Protein AF-A0AAD9GAX7-F1 (afdb_monomer_lite)

Sequence (206 aa):
MEFLELRRQERELLEAQRKEQLDERRVRRHTRLKSSRSSTAALLPTTLSDIETITARSGFIRQQLKLADLTPLHRWYLELKLVMADGKRNLQTEADDVDAALQACEDVLGQDQRVFDVVYRDGPRVADAREIMLDEQAPLDAREVMSFSTCSNGFIFRITCVHDGKQVQFNSSLYIDNLQAEMQRLLDETSSIEAVINFIWNSANR

Structure (mmCIF, N/CA/C/O backbone):
data_AF-A0AAD9GAX7-F1
#
_entry.id   AF-A0AAD9GAX7-F1
#
loop_
_atom_site.group_PDB
_atom_site.id
_atom_site.type_symbol
_atom_site.label_atom_id
_atom_site.label_alt_id
_atom_site.label_comp_id
_atom_site.label_asym_id
_atom_site.label_entity_id
_atom_site.label_seq_id
_atom_site.pdbx_PDB_ins_code
_atom_site.Cartn_x
_atom_site.Cartn_y
_atom_site.Cartn_z
_atom_site.occupancy
_atom_site.B_iso_or_equiv
_atom_site.auth_seq_id
_atom_site.auth_comp_id
_atom_site.auth_asym_id
_atom_site.auth_atom_id
_atom_site.pdbx_PDB_model_num
ATOM 1 N N . MET A 1 1 ? -10.757 -35.252 -49.912 1.00 55.66 1 MET A N 1
ATOM 2 C CA . MET A 1 1 ? -9.492 -34.502 -49.736 1.00 55.66 1 MET A CA 1
ATOM 3 C C . MET A 1 1 ? -9.674 -33.000 -49.961 1.00 55.66 1 MET A C 1
ATOM 5 O O . MET A 1 1 ? -9.099 -32.233 -49.205 1.00 55.66 1 MET A O 1
ATOM 9 N N . GLU A 1 2 ? -10.557 -32.576 -50.869 1.00 62.44 2 GLU A N 1
ATOM 10 C CA . GLU A 1 2 ? -10.794 -31.161 -51.230 1.00 62.44 2 GLU A CA 1
ATOM 11 C C . GLU A 1 2 ? -11.211 -30.228 -50.070 1.00 62.44 2 GLU A C 1
ATOM 13 O O . GLU A 1 2 ? -10.815 -29.068 -50.029 1.00 62.44 2 GLU A O 1
ATOM 18 N N . PHE A 1 3 ? -11.953 -30.715 -49.067 1.00 65.94 3 PHE A N 1
ATOM 19 C CA . PHE A 1 3 ? -12.413 -29.877 -47.944 1.00 65.94 3 PHE A CA 1
ATOM 20 C C . PHE A 1 3 ? -11.278 -29.385 -47.025 1.00 65.94 3 PHE A C 1
ATOM 22 O O . PHE A 1 3 ? -11.345 -28.289 -46.466 1.00 65.94 3 PHE A O 1
ATOM 29 N N . LEU A 1 4 ? -10.223 -30.189 -46.859 1.00 73.75 4 LEU A N 1
ATOM 30 C CA . LEU A 1 4 ? -9.070 -29.822 -46.031 1.00 73.75 4 LEU A CA 1
ATOM 31 C C . LEU A 1 4 ? -8.156 -28.825 -46.751 1.00 73.75 4 LEU A C 1
ATOM 33 O O . LEU A 1 4 ? -7.594 -27.942 -46.104 1.00 73.75 4 LEU A O 1
ATOM 37 N N . GLU A 1 5 ? -8.057 -28.930 -48.075 1.00 76.75 5 GLU A N 1
ATOM 38 C CA . GLU A 1 5 ? -7.326 -27.976 -48.914 1.00 76.75 5 GLU A CA 1
ATOM 39 C C . GLU A 1 5 ? -8.037 -26.620 -48.963 1.00 76.75 5 GLU A C 1
ATOM 41 O O . GLU A 1 5 ? -7.389 -25.593 -48.766 1.00 76.75 5 GLU A O 1
ATOM 46 N N . LEU A 1 6 ? -9.369 -26.606 -49.073 1.00 75.44 6 LEU A N 1
ATOM 47 C CA . LEU A 1 6 ? -10.174 -25.380 -48.997 1.00 75.44 6 LEU A CA 1
ATOM 48 C C . LEU A 1 6 ? -10.024 -24.665 -47.643 1.00 75.44 6 LEU A C 1
ATOM 50 O O . LEU A 1 6 ? -9.775 -23.464 -47.595 1.00 75.44 6 LEU A O 1
ATOM 54 N N . ARG A 1 7 ? -10.069 -25.406 -46.527 1.00 75.25 7 ARG A N 1
ATOM 55 C CA . ARG A 1 7 ? -9.838 -24.871 -45.165 1.00 75.25 7 ARG A CA 1
ATOM 56 C C . ARG A 1 7 ? -8.413 -24.369 -44.930 1.00 75.25 7 ARG A C 1
ATOM 58 O O . ARG A 1 7 ? -8.171 -23.617 -43.980 1.00 75.25 7 ARG A O 1
ATOM 65 N N . ARG A 1 8 ? -7.446 -24.858 -45.705 1.00 80.69 8 ARG A N 1
ATOM 66 C CA . ARG A 1 8 ? -6.059 -24.396 -45.655 1.00 80.69 8 ARG A CA 1
ATOM 67 C C . ARG A 1 8 ? -5.907 -23.105 -46.455 1.00 80.69 8 ARG A C 1
ATOM 69 O O . ARG A 1 8 ? -5.371 -22.144 -45.918 1.00 80.69 8 ARG A O 1
ATOM 76 N N . GLN A 1 9 ? -6.461 -23.061 -47.664 1.00 80.81 9 GLN A N 1
ATOM 77 C CA . GLN A 1 9 ? -6.481 -21.860 -48.501 1.00 80.81 9 GLN A CA 1
ATOM 78 C C . GLN A 1 9 ? -7.222 -20.699 -47.827 1.00 80.81 9 GLN A C 1
ATOM 80 O O . GLN A 1 9 ? -6.741 -19.572 -47.850 1.00 80.81 9 GLN A O 1
ATOM 85 N N . GLU A 1 10 ? -8.345 -20.972 -47.159 1.00 80.81 10 GLU A N 1
ATOM 86 C CA . GLU A 1 10 ? -9.091 -19.964 -46.396 1.00 80.81 10 GLU A CA 1
ATOM 87 C C . GLU A 1 10 ? -8.251 -19.372 -45.252 1.00 80.81 10 GLU A C 1
ATOM 89 O O . GLU A 1 10 ? -8.232 -18.159 -45.049 1.00 80.81 10 GLU A O 1
ATOM 94 N N . ARG A 1 11 ? -7.489 -20.209 -44.536 1.00 81.62 11 ARG A N 1
ATOM 95 C CA . ARG A 1 11 ? -6.586 -19.747 -43.471 1.00 81.62 11 ARG A CA 1
ATOM 96 C C . ARG A 1 11 ? -5.420 -18.929 -44.010 1.00 81.62 11 ARG A C 1
ATOM 98 O O . ARG A 1 11 ? -5.127 -17.878 -43.451 1.00 81.62 11 ARG A O 1
ATOM 105 N N . GLU A 1 12 ? -4.802 -19.371 -45.101 1.00 86.69 12 GLU A N 1
ATOM 106 C CA . GLU A 1 12 ? -3.707 -18.643 -45.749 1.00 86.69 12 GLU A CA 1
ATOM 107 C C . GLU A 1 12 ? -4.178 -17.267 -46.262 1.00 86.69 12 GLU A C 1
ATOM 109 O O . GLU A 1 12 ? -3.476 -16.270 -46.088 1.00 86.69 12 GLU A O 1
ATOM 114 N N . LEU A 1 13 ? -5.404 -17.173 -46.794 1.00 88.06 13 LEU A N 1
ATOM 115 C CA . LEU A 1 13 ? -6.024 -15.905 -47.200 1.00 88.06 13 LEU A CA 1
ATOM 116 C C . LEU A 1 13 ? -6.300 -14.972 -46.015 1.00 88.06 13 LEU A C 1
ATOM 118 O O . LEU A 1 13 ? -5.977 -13.785 -46.079 1.00 88.06 13 LEU A O 1
ATOM 122 N N . LEU A 1 14 ? -6.859 -15.495 -44.920 1.00 80.38 14 LEU A N 1
ATOM 123 C CA . LEU A 1 14 ? -7.130 -14.704 -43.715 1.00 80.38 14 LEU A CA 1
ATOM 124 C C . LEU A 1 14 ? -5.836 -14.211 -43.051 1.00 80.38 14 LEU A C 1
ATOM 126 O O . LEU A 1 14 ? -5.779 -13.083 -42.556 1.00 80.38 14 LEU A O 1
ATOM 130 N N . GLU A 1 15 ? -4.776 -15.020 -43.064 1.00 86.06 15 GLU A N 1
ATOM 131 C CA . GLU A 1 15 ? -3.456 -14.622 -42.571 1.00 86.06 15 GLU A CA 1
ATOM 132 C C . GLU A 1 15 ? -2.803 -13.559 -43.459 1.00 86.06 15 GLU A C 1
ATOM 134 O O . GLU A 1 15 ? -2.268 -12.573 -42.938 1.00 86.06 15 GLU A O 1
ATOM 139 N N . ALA A 1 16 ? -2.899 -13.701 -44.784 1.00 85.00 16 ALA A N 1
ATOM 140 C CA . ALA A 1 16 ? -2.416 -12.701 -45.733 1.00 85.00 16 ALA A CA 1
ATOM 141 C C . ALA A 1 16 ? -3.138 -11.357 -45.544 1.00 85.00 16 ALA A C 1
ATOM 143 O O . ALA A 1 16 ? -2.487 -10.319 -45.419 1.00 85.00 16 ALA A O 1
ATOM 144 N N . GLN A 1 17 ? -4.466 -11.383 -45.401 1.00 80.81 17 GLN A N 1
ATOM 145 C CA . GLN A 1 17 ? -5.279 -10.188 -45.176 1.00 80.81 17 GLN A CA 1
ATOM 146 C C . GLN A 1 17 ? -4.955 -9.518 -43.831 1.00 80.81 17 GLN A C 1
ATOM 148 O O . GLN A 1 17 ? -4.873 -8.291 -43.730 1.00 80.81 17 GLN A O 1
ATOM 153 N N . ARG A 1 18 ? -4.704 -10.310 -42.780 1.00 76.94 18 ARG A N 1
ATOM 154 C CA . ARG A 1 18 ? -4.279 -9.793 -41.470 1.00 76.94 18 ARG A CA 1
ATOM 155 C C . ARG A 1 18 ? -2.899 -9.138 -41.539 1.00 76.94 18 ARG A C 1
ATOM 157 O O . ARG A 1 18 ? -2.677 -8.113 -40.892 1.00 76.94 18 ARG A O 1
ATOM 164 N N . LYS A 1 19 ? -1.979 -9.710 -42.319 1.00 84.25 19 LYS A N 1
ATOM 165 C CA . LYS A 1 19 ? -0.635 -9.162 -42.536 1.00 84.25 19 LYS A CA 1
ATOM 166 C C . LYS A 1 19 ? -0.691 -7.840 -43.302 1.00 84.25 19 LYS A C 1
ATOM 168 O O . LYS A 1 19 ? -0.071 -6.872 -42.871 1.00 84.25 19 LYS A O 1
ATOM 173 N N . GLU A 1 20 ? -1.509 -7.766 -44.345 1.00 80.88 20 GLU A N 1
ATOM 174 C CA . GLU A 1 20 ? -1.724 -6.548 -45.129 1.00 80.88 20 GLU A CA 1
ATOM 175 C C . GLU A 1 20 ? -2.311 -5.413 -44.274 1.00 80.88 20 GLU A C 1
ATOM 177 O O . GLU A 1 20 ? -1.779 -4.305 -44.264 1.00 80.88 20 GLU A O 1
ATOM 182 N N . GLN A 1 21 ? -3.312 -5.697 -43.431 1.00 76.56 21 GLN A N 1
ATOM 183 C CA . GLN A 1 21 ? -3.854 -4.705 -42.490 1.00 76.56 21 GLN A CA 1
ATOM 184 C C . GLN A 1 21 ? -2.812 -4.202 -41.477 1.00 76.56 21 GLN A C 1
ATOM 186 O O . GLN A 1 21 ? -2.845 -3.038 -41.061 1.00 76.56 21 GLN A O 1
ATOM 191 N N . LEU A 1 22 ? -1.887 -5.062 -41.041 1.00 75.62 22 LEU A N 1
ATOM 192 C CA . LEU A 1 22 ? -0.794 -4.666 -40.150 1.00 75.62 22 LEU A CA 1
ATOM 193 C C . LEU A 1 22 ? 0.230 -3.785 -40.869 1.00 75.62 22 LEU A C 1
ATOM 195 O O . LEU A 1 22 ? 0.684 -2.795 -40.286 1.00 75.62 22 LEU A O 1
ATOM 199 N N . ASP A 1 23 ? 0.555 -4.104 -42.118 1.00 79.88 23 ASP A N 1
ATOM 200 C CA . ASP A 1 23 ? 1.487 -3.327 -42.931 1.00 79.88 23 ASP A CA 1
ATOM 201 C C . ASP A 1 23 ? 0.886 -1.972 -43.334 1.00 79.88 23 ASP A C 1
ATOM 203 O O . ASP A 1 23 ? 1.548 -0.945 -43.167 1.00 79.88 23 ASP A O 1
ATOM 207 N N . GLU A 1 24 ? -0.404 -1.898 -43.669 1.00 73.44 24 GLU A N 1
ATOM 208 C CA . GLU A 1 24 ? -1.109 -0.622 -43.837 1.00 73.44 24 GLU A CA 1
ATOM 209 C C . GLU A 1 24 ? -1.071 0.233 -42.561 1.00 73.44 24 GLU A C 1
ATOM 211 O O . GLU A 1 24 ? -0.812 1.440 -42.612 1.00 73.44 24 GLU A O 1
ATOM 216 N N . ARG A 1 25 ? -1.271 -0.372 -41.380 1.00 68.56 25 ARG A N 1
ATOM 217 C CA . ARG A 1 25 ? -1.158 0.332 -40.086 1.00 68.56 25 ARG A CA 1
ATOM 218 C C . ARG A 1 25 ? 0.273 0.792 -39.788 1.00 68.56 25 ARG A C 1
ATOM 220 O O . ARG A 1 25 ? 0.449 1.772 -39.058 1.00 68.56 25 ARG A O 1
ATOM 227 N N . ARG A 1 26 ? 1.302 0.105 -40.294 1.00 71.75 26 ARG A N 1
ATOM 228 C CA . ARG A 1 26 ? 2.713 0.527 -40.189 1.00 71.75 26 ARG A CA 1
ATOM 229 C C . ARG A 1 26 ? 3.005 1.696 -41.130 1.00 71.75 26 ARG A C 1
ATOM 231 O O . ARG A 1 26 ? 3.581 2.692 -40.694 1.00 71.75 26 ARG A O 1
ATOM 238 N N . VAL A 1 27 ? 2.523 1.637 -42.370 1.00 69.31 27 VAL A N 1
ATOM 239 C CA . VAL A 1 27 ? 2.674 2.716 -43.358 1.00 69.31 27 VAL A CA 1
ATOM 240 C C . VAL A 1 27 ? 1.948 3.986 -42.904 1.00 69.31 27 VAL A C 1
ATOM 242 O O . VAL A 1 27 ? 2.543 5.063 -42.923 1.00 69.31 27 VAL A O 1
ATOM 245 N N . ARG A 1 28 ? 0.715 3.871 -42.381 1.00 63.91 28 ARG A N 1
ATOM 246 C CA . ARG A 1 28 ? -0.047 5.006 -41.815 1.00 63.91 28 ARG A CA 1
ATOM 247 C C . ARG A 1 28 ? 0.635 5.654 -40.602 1.00 63.91 28 ARG A C 1
ATOM 249 O O . ARG A 1 28 ? 0.468 6.851 -40.371 1.00 63.91 28 ARG A O 1
ATOM 256 N N . ARG A 1 29 ? 1.419 4.893 -39.827 1.00 57.78 29 ARG A N 1
ATOM 257 C CA . AR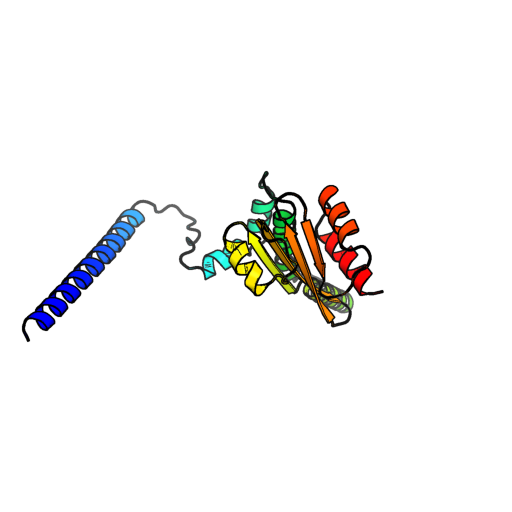G A 1 29 ? 2.257 5.436 -38.741 1.00 57.78 29 ARG A CA 1
ATOM 258 C C . ARG A 1 29 ? 3.459 6.203 -39.289 1.00 57.78 29 ARG A C 1
ATOM 260 O O . ARG A 1 29 ? 3.726 7.311 -38.833 1.00 57.78 29 ARG A O 1
ATOM 267 N N . HIS A 1 30 ? 4.133 5.672 -40.308 1.00 55.91 30 HIS A N 1
ATOM 268 C CA . HIS A 1 30 ? 5.273 6.345 -40.937 1.00 55.91 30 HIS A CA 1
ATOM 269 C C . HIS A 1 30 ? 4.900 7.634 -41.680 1.00 55.91 30 HIS A C 1
ATOM 271 O O . HIS A 1 30 ? 5.687 8.582 -41.671 1.00 55.91 30 HIS A O 1
ATOM 277 N N . THR A 1 31 ? 3.712 7.714 -42.282 1.00 52.97 31 THR A N 1
ATOM 278 C CA . THR A 1 31 ? 3.245 8.944 -42.940 1.00 52.97 31 THR A CA 1
ATOM 279 C C . THR A 1 31 ? 2.855 10.036 -41.943 1.00 52.97 31 THR A C 1
ATOM 281 O O . THR A 1 31 ? 3.149 11.201 -42.200 1.00 52.97 31 THR A O 1
ATOM 284 N N . ARG A 1 32 ? 2.307 9.694 -40.765 1.00 53.03 32 ARG A N 1
ATOM 285 C CA . ARG A 1 32 ? 2.050 10.675 -39.687 1.00 53.03 32 ARG A CA 1
ATOM 286 C C . ARG A 1 32 ? 3.331 11.203 -39.028 1.00 53.03 32 ARG A C 1
ATOM 288 O O . ARG A 1 32 ? 3.389 12.377 -38.679 1.00 53.03 32 ARG A O 1
ATOM 295 N N . LEU A 1 33 ? 4.375 10.379 -38.921 1.00 52.00 33 LEU A N 1
ATOM 296 C CA . LEU A 1 33 ? 5.656 10.754 -38.299 1.00 52.00 33 LEU A CA 1
ATOM 297 C C . LEU A 1 33 ? 6.504 11.734 -39.130 1.00 52.00 33 LEU A C 1
ATOM 299 O O . LEU A 1 33 ? 7.377 12.399 -38.577 1.00 52.00 33 LEU A O 1
ATOM 303 N N . LYS A 1 34 ? 6.254 11.874 -40.440 1.00 48.22 34 LYS A N 1
ATOM 304 C CA . LYS A 1 34 ? 6.961 12.866 -41.275 1.00 48.22 34 LYS A CA 1
ATOM 305 C C . LYS A 1 34 ? 6.465 14.309 -41.076 1.00 48.22 34 LYS A C 1
ATOM 307 O O . LYS A 1 34 ? 7.141 15.226 -41.527 1.00 48.22 34 LYS A O 1
ATOM 312 N N . SER A 1 35 ? 5.338 14.523 -40.386 1.00 48.19 35 SER A N 1
ATOM 313 C CA . SER A 1 35 ? 4.692 15.841 -40.238 1.00 48.19 35 SER A CA 1
ATOM 314 C C . SER A 1 35 ? 5.043 16.605 -38.952 1.00 48.19 35 SER A C 1
ATOM 316 O O . SER A 1 35 ? 4.624 17.750 -38.809 1.00 48.19 35 SER A O 1
ATOM 318 N N . SER A 1 36 ? 5.783 16.027 -38.003 1.00 47.47 36 SER A N 1
ATOM 319 C CA . SER A 1 36 ? 6.048 16.690 -36.716 1.00 47.47 36 SER A CA 1
ATOM 320 C C . SER A 1 36 ? 7.482 16.469 -36.244 1.00 47.47 36 SER A C 1
ATOM 322 O O . SER A 1 36 ? 7.745 15.750 -35.282 1.00 47.47 36 SER A O 1
ATOM 324 N N . ARG A 1 37 ? 8.437 17.110 -36.922 1.00 50.25 37 ARG A N 1
ATOM 325 C CA . ARG A 1 37 ? 9.756 17.372 -36.338 1.00 50.25 37 ARG A CA 1
ATOM 326 C C . ARG A 1 37 ? 9.647 18.611 -35.448 1.00 50.25 37 ARG A C 1
ATOM 328 O O . ARG A 1 37 ? 9.912 19.720 -35.891 1.00 50.25 37 ARG A O 1
ATOM 335 N N . SER A 1 38 ? 9.245 18.396 -34.200 1.00 38.88 38 SER A N 1
ATOM 336 C CA . SER A 1 38 ? 9.539 19.307 -33.097 1.00 38.88 38 SER A CA 1
ATOM 337 C C . SER A 1 38 ? 10.235 18.501 -32.004 1.00 38.88 38 SER A C 1
ATOM 339 O O . SER A 1 38 ? 9.857 17.371 -31.699 1.00 38.88 38 SER A O 1
ATOM 341 N N . SER A 1 39 ? 11.338 19.064 -31.535 1.00 49.12 39 SER A N 1
ATOM 342 C CA . SER A 1 39 ? 12.315 18.553 -30.580 1.00 49.12 39 SER A CA 1
ATOM 343 C C . SER A 1 39 ? 11.710 18.117 -29.241 1.00 49.12 39 SER A C 1
ATOM 345 O O . SER A 1 39 ? 10.708 18.670 -28.806 1.00 49.12 39 SER A O 1
ATOM 347 N N . THR A 1 40 ? 12.393 17.181 -28.565 1.00 44.16 40 THR A N 1
ATOM 348 C CA . THR A 1 40 ? 12.044 16.507 -27.290 1.00 44.16 40 THR A CA 1
ATOM 349 C C . THR A 1 40 ? 10.980 15.404 -27.376 1.00 44.16 40 THR A C 1
ATOM 351 O O . THR A 1 40 ? 9.983 15.406 -26.664 1.00 44.16 40 THR A O 1
ATOM 354 N N . ALA A 1 41 ? 11.210 14.389 -28.215 1.00 41.44 41 ALA A N 1
ATOM 355 C CA . ALA A 1 41 ? 10.436 13.153 -28.128 1.00 41.44 41 ALA A CA 1
ATOM 356 C C . ALA A 1 41 ? 10.882 12.352 -26.892 1.00 41.44 41 ALA A C 1
ATOM 358 O O . ALA A 1 41 ? 11.848 11.591 -26.947 1.00 41.44 41 ALA A O 1
ATOM 359 N N . ALA A 1 42 ? 10.171 12.522 -25.775 1.00 50.31 42 ALA A N 1
ATOM 360 C CA . ALA A 1 42 ? 10.084 11.466 -24.778 1.00 50.31 42 ALA A CA 1
ATOM 361 C C . ALA A 1 42 ? 9.628 10.198 -25.515 1.00 50.31 42 ALA A C 1
ATOM 363 O O . ALA A 1 42 ? 8.614 10.220 -26.217 1.00 50.31 42 ALA A O 1
ATOM 364 N N . LEU A 1 43 ? 10.421 9.129 -25.431 1.00 48.81 43 LEU A N 1
ATOM 365 C CA . LEU A 1 43 ? 10.073 7.835 -26.011 1.00 48.81 43 LEU A CA 1
ATOM 366 C C . LEU A 1 43 ? 8.681 7.456 -25.494 1.00 48.81 43 LEU A C 1
ATOM 368 O O . LEU A 1 43 ? 8.484 7.330 -24.286 1.00 48.81 43 LEU A O 1
ATOM 372 N N . LEU A 1 44 ? 7.707 7.337 -26.399 1.00 56.62 44 LEU A N 1
ATOM 373 C CA . LEU A 1 44 ? 6.396 6.804 -26.047 1.00 56.62 44 LEU A CA 1
ATOM 374 C C . LEU A 1 44 ? 6.626 5.382 -25.518 1.00 56.62 44 LEU A C 1
ATOM 376 O O . LEU A 1 44 ? 7.234 4.594 -26.244 1.00 56.62 44 LEU A O 1
ATOM 380 N N . PRO A 1 45 ? 6.200 5.044 -24.290 1.00 53.94 45 PRO A N 1
ATOM 381 C CA . PRO A 1 45 ? 6.375 3.695 -23.770 1.00 53.94 45 PRO A CA 1
ATOM 382 C C . PRO A 1 45 ? 5.655 2.710 -24.695 1.00 53.94 45 PRO A C 1
ATOM 384 O O . PRO A 1 45 ? 4.460 2.855 -24.959 1.00 53.94 45 PRO A O 1
ATOM 387 N N . THR A 1 46 ? 6.398 1.747 -25.245 1.00 61.66 46 THR A N 1
ATOM 388 C CA . THR A 1 46 ? 5.864 0.778 -26.221 1.00 61.66 46 THR A CA 1
ATOM 389 C C . THR A 1 46 ? 5.717 -0.622 -25.641 1.00 61.66 46 THR A C 1
ATOM 391 O O . THR A 1 46 ? 5.014 -1.448 -26.223 1.00 61.66 46 THR A O 1
ATOM 394 N N . THR A 1 47 ? 6.333 -0.881 -24.486 1.00 72.62 47 THR A N 1
ATOM 395 C CA . THR A 1 47 ? 6.271 -2.159 -23.775 1.00 72.62 47 THR A CA 1
ATOM 396 C C . THR A 1 47 ? 5.694 -1.992 -22.368 1.00 72.62 47 THR A C 1
ATOM 398 O O . THR A 1 47 ? 5.719 -0.901 -21.798 1.00 72.62 47 THR A O 1
ATOM 401 N N . LEU A 1 48 ? 5.182 -3.083 -21.785 1.00 70.50 48 LEU A N 1
ATOM 402 C CA . LEU A 1 48 ? 4.737 -3.099 -20.384 1.00 70.50 48 LEU A CA 1
ATOM 403 C C . LEU A 1 48 ? 5.879 -2.726 -19.425 1.00 70.50 48 LEU A C 1
ATOM 405 O O . LEU A 1 48 ? 5.661 -1.958 -18.495 1.00 70.50 48 LEU A O 1
ATOM 409 N N . SER A 1 49 ? 7.103 -3.167 -19.723 1.00 69.56 49 SER A N 1
ATOM 410 C CA . SER A 1 49 ? 8.298 -2.825 -18.946 1.00 69.56 49 SER A CA 1
ATOM 411 C C . SER A 1 49 ? 8.615 -1.323 -18.981 1.00 69.56 49 SER A C 1
ATOM 413 O O . SER A 1 49 ? 8.981 -0.746 -17.956 1.00 69.56 49 SER A O 1
ATOM 415 N N . ASP A 1 50 ? 8.408 -0.647 -20.119 1.00 70.88 50 ASP A N 1
ATOM 416 C CA . ASP A 1 50 ? 8.585 0.811 -20.207 1.00 70.88 50 ASP A CA 1
ATOM 417 C C . ASP A 1 50 ? 7.577 1.546 -19.313 1.00 70.88 50 ASP A C 1
ATOM 419 O O . ASP A 1 50 ? 7.919 2.526 -18.647 1.00 70.88 50 ASP A O 1
ATOM 423 N N . ILE A 1 51 ? 6.328 1.068 -19.286 1.00 70.38 51 ILE A N 1
ATOM 424 C CA . ILE A 1 51 ? 5.259 1.637 -18.458 1.00 70.38 51 ILE A CA 1
ATOM 425 C C . ILE A 1 51 ? 5.588 1.435 -16.977 1.00 70.38 51 ILE A C 1
ATOM 427 O O . ILE A 1 51 ? 5.535 2.394 -16.207 1.00 70.38 51 ILE A O 1
ATOM 431 N N . GLU A 1 52 ? 5.986 0.229 -16.574 1.00 74.56 52 GLU A N 1
ATOM 432 C CA . GLU A 1 52 ? 6.433 -0.071 -15.206 1.00 74.56 52 GLU A CA 1
ATOM 433 C C . GLU A 1 52 ? 7.610 0.824 -14.799 1.00 74.56 52 GLU A C 1
ATOM 435 O O . GLU A 1 52 ? 7.598 1.445 -13.738 1.00 74.56 52 GLU A O 1
ATOM 440 N N . THR A 1 53 ? 8.584 0.999 -15.691 1.00 71.69 53 THR A N 1
ATOM 441 C CA . THR A 1 53 ? 9.759 1.839 -15.435 1.00 71.69 53 THR A CA 1
ATOM 442 C C . THR A 1 53 ? 9.399 3.315 -15.275 1.00 71.69 53 THR A C 1
ATOM 444 O O . THR A 1 53 ? 9.999 4.009 -14.456 1.00 71.69 53 THR A O 1
ATOM 447 N N . ILE A 1 54 ? 8.446 3.838 -16.053 1.00 71.38 54 ILE A N 1
ATOM 448 C CA . ILE A 1 54 ? 7.998 5.235 -15.942 1.00 71.38 54 ILE A CA 1
ATOM 449 C C . ILE A 1 54 ? 7.166 5.438 -14.675 1.00 71.38 54 ILE A C 1
ATOM 451 O O . ILE A 1 54 ? 7.383 6.413 -13.953 1.00 71.38 54 ILE A O 1
ATOM 455 N N . THR A 1 55 ? 6.244 4.519 -14.396 1.00 75.25 55 THR A N 1
ATOM 456 C CA . THR A 1 55 ? 5.339 4.592 -13.240 1.00 75.25 55 THR A CA 1
ATOM 457 C C . THR A 1 55 ? 6.063 4.392 -11.908 1.00 75.25 55 THR A C 1
ATOM 459 O O . THR A 1 55 ? 5.632 4.946 -10.902 1.00 75.25 55 THR A O 1
ATOM 462 N N . ALA A 1 56 ? 7.213 3.711 -11.906 1.00 70.88 56 ALA A N 1
ATOM 463 C CA . ALA A 1 56 ? 8.086 3.573 -10.741 1.00 70.88 56 ALA A CA 1
ATOM 464 C C . ALA A 1 56 ? 8.928 4.829 -10.421 1.00 70.88 56 ALA A C 1
ATOM 466 O O . ALA A 1 56 ? 9.613 4.871 -9.399 1.00 70.88 56 ALA A O 1
ATOM 467 N N . ARG A 1 57 ? 8.927 5.870 -11.269 1.00 77.19 57 ARG A N 1
ATOM 468 C CA . ARG A 1 57 ? 9.727 7.086 -11.026 1.00 77.19 57 ARG A CA 1
ATOM 469 C C . ARG A 1 57 ? 9.085 7.948 -9.945 1.00 77.19 57 ARG A C 1
ATOM 471 O O . ARG A 1 57 ? 7.922 8.326 -10.070 1.00 77.19 5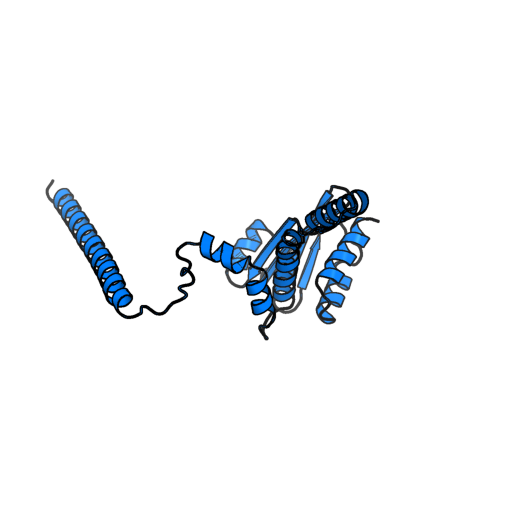7 ARG A O 1
ATOM 478 N N . SER A 1 58 ? 9.877 8.412 -8.976 1.00 78.56 58 SER A N 1
ATOM 479 C CA . SER A 1 58 ? 9.360 9.258 -7.889 1.00 78.56 58 SER A CA 1
ATOM 480 C C . SER A 1 58 ? 8.685 10.548 -8.369 1.00 78.56 58 SER A C 1
ATOM 482 O O . SER A 1 58 ? 7.680 10.964 -7.802 1.00 78.56 58 SER A O 1
ATOM 484 N N . GLY A 1 59 ? 9.145 11.144 -9.475 1.00 78.94 59 GLY A N 1
ATOM 485 C CA . GLY A 1 59 ? 8.479 12.302 -10.086 1.00 78.94 59 GLY A CA 1
ATOM 486 C C . GLY A 1 59 ? 7.055 12.010 -10.580 1.00 78.94 59 GLY A C 1
ATOM 487 O O . GLY A 1 59 ? 6.173 12.847 -10.408 1.00 78.94 59 GLY A O 1
ATOM 488 N N . PHE A 1 60 ? 6.815 10.821 -11.146 1.00 81.81 60 PHE A N 1
ATOM 489 C CA . PHE A 1 60 ? 5.481 10.395 -11.576 1.00 81.81 60 PHE A CA 1
ATOM 490 C C . PHE A 1 60 ? 4.586 10.126 -10.364 1.00 81.81 60 PHE A C 1
ATOM 492 O O . PHE A 1 60 ? 3.472 10.639 -10.293 1.00 81.81 60 PHE A O 1
ATOM 499 N N . ILE A 1 61 ? 5.097 9.403 -9.365 1.00 84.50 61 ILE A N 1
ATOM 500 C CA . ILE A 1 61 ? 4.338 9.071 -8.154 1.00 84.50 61 ILE A CA 1
ATOM 501 C C . ILE A 1 61 ? 3.944 10.344 -7.380 1.00 84.50 61 ILE A C 1
ATOM 503 O O . ILE A 1 61 ? 2.790 10.496 -6.982 1.00 84.50 61 ILE A O 1
ATOM 507 N N . ARG A 1 62 ? 4.847 11.330 -7.262 1.00 86.12 62 ARG A N 1
ATOM 508 C CA . ARG A 1 62 ? 4.547 12.648 -6.664 1.00 86.12 62 ARG A CA 1
ATOM 509 C C . ARG A 1 62 ? 3.459 13.419 -7.411 1.00 86.12 62 ARG A C 1
ATOM 511 O O . ARG A 1 62 ? 2.785 14.242 -6.802 1.00 86.12 62 ARG A O 1
ATOM 518 N N . GLN A 1 63 ? 3.292 13.204 -8.717 1.00 86.88 63 GLN A N 1
ATOM 519 C CA . GLN A 1 63 ? 2.169 13.776 -9.464 1.00 86.88 63 GLN A CA 1
ATOM 520 C C . GLN A 1 63 ? 0.868 13.023 -9.177 1.00 86.88 63 GLN A C 1
ATOM 522 O O . GLN A 1 63 ? -0.158 13.674 -8.999 1.00 86.88 63 GLN A O 1
ATOM 527 N N . GLN A 1 64 ? 0.912 11.690 -9.072 1.00 88.25 64 GLN A N 1
ATOM 528 C CA . GLN A 1 64 ? -0.260 10.882 -8.713 1.00 88.25 64 GLN A CA 1
ATOM 529 C C . GLN A 1 64 ? -0.808 11.258 -7.331 1.00 88.25 64 GLN A C 1
ATOM 531 O O . GLN A 1 64 ? -2.012 11.416 -7.185 1.00 88.25 64 GLN A O 1
ATOM 536 N N . LEU A 1 65 ? 0.057 11.523 -6.345 1.00 88.56 65 LEU A N 1
ATOM 537 C CA . LEU A 1 65 ? -0.362 11.961 -5.004 1.00 88.56 65 LEU A CA 1
ATOM 538 C C . LEU A 1 65 ? -1.151 13.281 -4.970 1.00 88.56 65 LEU A C 1
ATOM 540 O O . LEU A 1 65 ? -1.814 13.5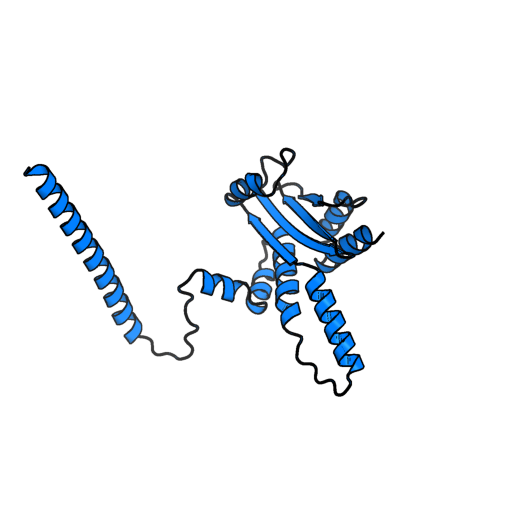63 -3.976 1.00 88.56 65 LEU A O 1
ATOM 544 N N . LYS A 1 66 ? -1.094 14.094 -6.033 1.00 89.69 66 LYS A N 1
ATOM 545 C CA . LYS A 1 66 ? -1.847 15.355 -6.134 1.00 89.69 66 LYS A CA 1
ATOM 546 C C . LYS A 1 66 ? -3.290 15.160 -6.604 1.00 89.69 66 LYS A C 1
ATOM 548 O O . LYS A 1 66 ? -4.029 16.139 -6.680 1.00 89.69 66 LYS A O 1
ATOM 553 N N . LEU A 1 67 ? -3.682 13.939 -6.968 1.00 89.19 67 LEU A N 1
ATOM 554 C CA . LEU A 1 67 ? -5.052 13.631 -7.364 1.00 89.19 67 LEU A CA 1
ATOM 555 C C . LEU A 1 67 ? -5.991 13.757 -6.155 1.00 89.19 67 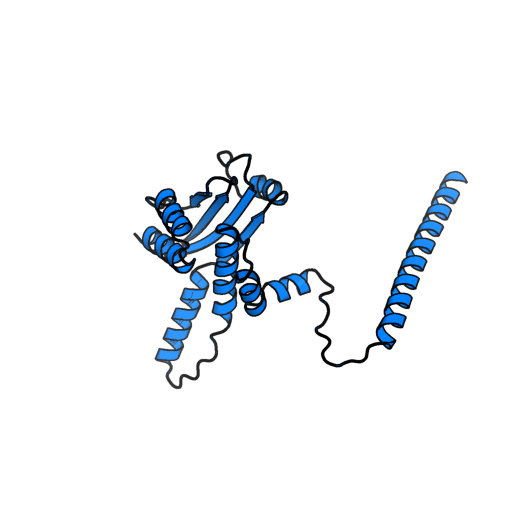LEU A C 1
ATOM 557 O O . LEU A 1 67 ? -5.676 13.293 -5.059 1.00 89.19 67 LEU A O 1
ATOM 561 N N . ALA A 1 68 ? -7.142 14.401 -6.362 1.00 82.06 68 ALA A N 1
ATOM 562 C CA . ALA A 1 68 ? -8.089 14.716 -5.291 1.00 82.06 68 ALA A CA 1
ATOM 563 C C . ALA A 1 68 ? -8.803 13.468 -4.744 1.00 82.06 68 ALA A C 1
ATOM 565 O O . ALA A 1 68 ? -8.988 13.346 -3.536 1.00 82.06 68 ALA A O 1
ATOM 566 N N . ASP A 1 69 ? -9.123 12.514 -5.618 1.00 86.31 69 ASP A N 1
ATOM 567 C CA . ASP A 1 69 ? -10.017 11.390 -5.307 1.00 86.31 69 ASP A CA 1
ATOM 568 C C . ASP A 1 69 ? -9.269 10.101 -4.927 1.00 86.31 69 ASP A C 1
ATOM 570 O O . ASP A 1 69 ? -9.741 8.991 -5.170 1.00 86.31 69 ASP A O 1
ATOM 574 N N . LEU A 1 70 ? -8.071 10.226 -4.349 1.00 88.25 70 LEU A N 1
ATOM 575 C CA . LEU A 1 70 ? -7.343 9.065 -3.843 1.00 88.25 70 LEU A CA 1
ATOM 576 C C . LEU A 1 70 ? -7.971 8.565 -2.546 1.00 88.25 70 LEU A C 1
ATOM 578 O O . LEU A 1 70 ? -8.054 9.307 -1.559 1.00 88.25 70 LEU A O 1
ATOM 582 N N . THR A 1 71 ? -8.319 7.279 -2.526 1.00 89.12 71 THR A N 1
ATOM 583 C CA . THR A 1 71 ? -8.658 6.602 -1.278 1.00 89.12 71 THR A CA 1
ATOM 584 C C . THR A 1 71 ? -7.453 6.604 -0.335 1.00 89.12 71 THR A C 1
ATOM 586 O O . THR A 1 71 ? -6.302 6.674 -0.789 1.00 89.12 71 THR A O 1
ATOM 589 N N . PRO A 1 72 ? -7.677 6.532 0.987 1.00 88.62 72 PRO A N 1
ATOM 590 C CA . PRO A 1 72 ? -6.584 6.499 1.953 1.00 88.62 72 PRO A CA 1
ATOM 591 C C . PRO A 1 72 ? -5.565 5.380 1.683 1.00 88.62 72 PRO A C 1
ATOM 593 O O . PRO A 1 72 ? -4.362 5.633 1.714 1.00 88.62 72 PRO A O 1
ATOM 596 N N . LEU A 1 73 ? -6.026 4.176 1.319 1.00 90.75 73 LEU A N 1
ATOM 597 C CA . LEU A 1 73 ? -5.141 3.056 0.983 1.00 90.75 73 LEU A CA 1
ATOM 598 C C . LEU A 1 73 ? -4.348 3.294 -0.301 1.00 90.75 73 LEU A C 1
ATOM 600 O O . LEU A 1 73 ? -3.160 2.980 -0.347 1.00 90.75 73 LEU A O 1
ATOM 604 N N . HIS A 1 74 ? -4.962 3.880 -1.331 1.00 91.25 74 HIS A N 1
ATOM 605 C CA . HIS A 1 74 ? -4.233 4.228 -2.546 1.00 91.25 74 HIS A CA 1
ATOM 606 C C . HIS A 1 74 ? -3.176 5.310 -2.265 1.00 91.25 74 HIS A C 1
ATOM 608 O O . HIS A 1 74 ? -2.047 5.223 -2.749 1.00 91.25 74 HIS A O 1
ATOM 614 N N . ARG A 1 75 ? -3.491 6.307 -1.427 1.00 91.06 75 ARG A N 1
ATOM 615 C CA . ARG A 1 75 ? -2.510 7.314 -0.998 1.00 91.06 75 ARG A CA 1
ATOM 616 C C . ARG A 1 75 ? -1.328 6.660 -0.281 1.00 91.06 75 ARG A C 1
ATOM 618 O O . ARG A 1 75 ? -0.192 6.869 -0.697 1.00 91.06 75 ARG A O 1
ATOM 625 N N . TRP A 1 76 ? -1.589 5.810 0.709 1.00 91.44 76 TRP A N 1
ATOM 626 C CA . TRP A 1 76 ? -0.553 5.047 1.412 1.00 91.44 76 TRP A CA 1
ATOM 627 C C . TRP A 1 76 ? 0.284 4.178 0.471 1.00 91.44 76 TRP A C 1
ATOM 629 O O . TRP A 1 76 ? 1.507 4.185 0.571 1.00 91.44 76 TRP A O 1
ATOM 639 N N . TYR A 1 77 ? -0.333 3.501 -0.499 1.00 92.06 77 TYR A N 1
ATOM 640 C CA . TYR A 1 77 ? 0.387 2.751 -1.530 1.00 92.06 77 TYR A CA 1
ATOM 641 C C . TYR A 1 77 ? 1.387 3.628 -2.299 1.00 92.06 77 TYR A C 1
ATOM 643 O O . TYR A 1 77 ? 2.548 3.248 -2.472 1.00 92.06 77 TYR A O 1
ATOM 651 N N . LEU A 1 78 ? 0.953 4.802 -2.764 1.00 90.38 78 LEU A N 1
ATOM 652 C CA . LEU A 1 78 ? 1.812 5.724 -3.509 1.00 90.38 78 LEU A CA 1
ATOM 653 C C . LEU A 1 78 ? 2.942 6.272 -2.627 1.00 90.38 78 LEU A C 1
ATOM 655 O O . LEU A 1 78 ? 4.078 6.373 -3.088 1.00 90.38 78 LEU A O 1
ATOM 659 N N . GLU A 1 79 ? 2.661 6.580 -1.362 1.00 89.12 79 GLU A N 1
ATOM 660 C CA . GLU A 1 79 ? 3.682 7.007 -0.403 1.00 89.12 79 GLU A CA 1
ATOM 661 C C . GLU A 1 79 ? 4.698 5.889 -0.112 1.00 89.12 79 GLU A C 1
ATOM 663 O O . GLU A 1 79 ? 5.900 6.141 -0.163 1.00 89.12 79 GLU A O 1
ATOM 668 N N . LEU A 1 80 ? 4.262 4.635 0.069 1.00 88.19 80 LEU A N 1
ATOM 669 C CA . LEU A 1 80 ? 5.163 3.480 0.198 1.00 88.19 80 LEU A CA 1
ATOM 670 C C . LEU A 1 80 ? 6.055 3.319 -1.039 1.00 88.19 80 LEU A C 1
ATOM 672 O O . LEU A 1 80 ? 7.263 3.114 -0.923 1.00 88.19 80 LEU A O 1
ATOM 676 N N . LYS A 1 81 ? 5.485 3.448 -2.244 1.00 86.06 81 LYS A N 1
ATOM 677 C CA . LYS A 1 81 ? 6.266 3.397 -3.489 1.00 86.06 81 LYS A CA 1
ATOM 678 C C . LYS A 1 81 ? 7.271 4.544 -3.586 1.00 86.06 81 LYS A C 1
ATOM 680 O O . LYS A 1 81 ? 8.341 4.336 -4.155 1.00 86.06 81 LYS A O 1
ATOM 685 N N . LEU A 1 82 ? 6.976 5.720 -3.025 1.00 84.00 82 LEU A N 1
ATOM 686 C CA . LEU A 1 82 ? 7.956 6.803 -2.917 1.00 84.00 82 LEU A CA 1
ATOM 687 C C . LEU A 1 82 ? 9.090 6.469 -1.963 1.00 84.00 82 LEU A C 1
ATOM 689 O O . LEU A 1 82 ? 10.236 6.681 -2.344 1.00 84.00 82 LEU A O 1
ATOM 693 N N . VAL A 1 83 ? 8.795 5.908 -0.790 1.00 80.25 83 VAL A N 1
ATOM 694 C CA . VAL A 1 83 ? 9.829 5.455 0.155 1.00 80.25 83 VAL A CA 1
ATOM 695 C C . VAL A 1 83 ? 10.790 4.483 -0.542 1.00 80.25 83 VAL A C 1
ATOM 697 O O . VAL A 1 83 ? 12.002 4.680 -0.507 1.00 80.25 83 VAL A O 1
ATOM 700 N N . MET A 1 84 ? 10.258 3.509 -1.289 1.00 77.81 84 MET A N 1
ATOM 701 C CA . MET A 1 84 ? 11.072 2.553 -2.056 1.00 77.81 84 MET A CA 1
ATOM 702 C C . MET A 1 84 ? 11.844 3.186 -3.230 1.00 77.81 84 MET A C 1
ATOM 704 O O . MET A 1 84 ? 12.918 2.709 -3.601 1.00 77.81 84 MET A O 1
ATOM 708 N N . ALA A 1 85 ? 11.288 4.215 -3.878 1.00 72.94 85 ALA A N 1
ATOM 709 C CA . ALA A 1 85 ? 11.901 4.857 -5.042 1.00 72.94 85 ALA A CA 1
ATOM 710 C C . ALA A 1 85 ? 12.980 5.883 -4.659 1.00 72.94 85 ALA A C 1
ATOM 712 O O . ALA A 1 85 ? 13.985 6.000 -5.365 1.00 72.94 85 ALA A O 1
ATOM 713 N N . ASP A 1 86 ? 12.774 6.626 -3.570 1.00 68.69 86 ASP A N 1
ATOM 714 C CA . ASP A 1 86 ? 13.688 7.670 -3.103 1.00 68.69 86 ASP A CA 1
ATOM 715 C C . ASP A 1 86 ? 14.806 7.112 -2.201 1.00 68.69 86 ASP A C 1
ATOM 717 O O . ASP A 1 86 ? 15.906 7.664 -2.229 1.00 68.69 86 ASP A O 1
ATOM 721 N N . GLY A 1 87 ? 14.612 5.960 -1.538 1.00 54.81 87 GLY A N 1
ATOM 722 C CA . GLY A 1 87 ? 15.694 5.238 -0.841 1.00 54.81 87 GLY A CA 1
ATOM 723 C C . GLY A 1 87 ? 16.890 4.894 -1.746 1.00 54.81 87 GLY A C 1
ATOM 724 O O . GLY A 1 87 ? 18.028 4.828 -1.295 1.00 54.81 87 GLY A O 1
ATOM 725 N N . LYS A 1 88 ? 16.671 4.801 -3.067 1.00 49.84 88 LYS A N 1
ATOM 726 C CA . LYS A 1 88 ? 17.720 4.522 -4.065 1.00 49.84 88 LYS A CA 1
ATOM 727 C C . LYS A 1 88 ? 18.500 5.751 -4.553 1.00 49.84 88 LYS A C 1
ATOM 729 O O . LYS A 1 88 ? 19.414 5.587 -5.360 1.00 49.84 88 LYS A O 1
ATOM 734 N N . ARG A 1 89 ? 18.134 6.981 -4.160 1.00 47.91 89 ARG A N 1
ATOM 735 C CA . ARG A 1 89 ? 18.691 8.221 -4.752 1.00 47.91 89 ARG A CA 1
ATOM 736 C C . ARG A 1 89 ? 19.704 8.981 -3.903 1.00 47.91 89 ARG A C 1
ATOM 738 O O . ARG A 1 89 ? 20.382 9.837 -4.462 1.00 47.91 89 ARG A O 1
ATOM 745 N N . ASN A 1 90 ? 19.869 8.670 -2.621 1.00 42.56 90 ASN A N 1
ATOM 746 C CA . ASN A 1 90 ? 20.739 9.459 -1.738 1.00 42.56 90 ASN A CA 1
ATOM 747 C C . ASN A 1 90 ? 22.237 9.085 -1.793 1.00 42.56 90 ASN A C 1
ATOM 749 O O . ASN A 1 90 ? 23.000 9.480 -0.921 1.00 42.56 90 ASN A O 1
ATOM 753 N N . LEU A 1 91 ? 22.698 8.394 -2.843 1.00 46.38 91 LEU A N 1
ATOM 754 C CA . LEU A 1 91 ? 24.120 8.099 -3.088 1.00 46.38 91 LEU A CA 1
ATOM 755 C C . LEU A 1 91 ? 24.836 9.247 -3.827 1.00 46.38 91 LEU A C 1
ATOM 75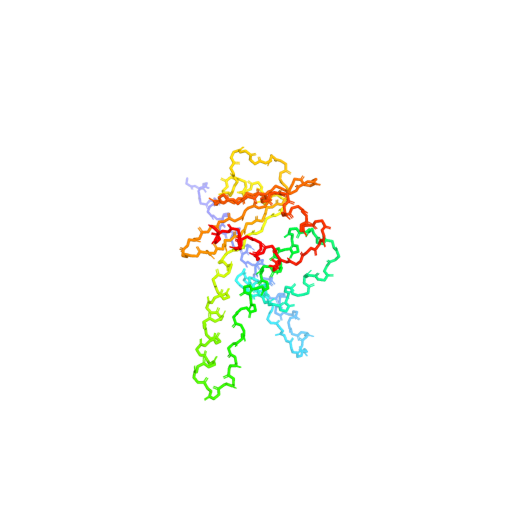7 O O . LEU A 1 91 ? 25.446 9.060 -4.878 1.00 46.38 91 LEU A O 1
ATOM 761 N N . GLN A 1 92 ? 24.760 10.452 -3.270 1.00 45.03 92 GLN A N 1
ATOM 762 C CA . GLN A 1 92 ? 25.721 11.521 -3.551 1.00 45.03 92 GLN A CA 1
ATOM 763 C C . GLN A 1 92 ? 26.328 11.964 -2.225 1.00 45.03 92 GLN A C 1
ATOM 765 O O . GLN A 1 92 ? 26.050 13.044 -1.714 1.00 45.03 92 GLN A O 1
ATOM 770 N N . THR A 1 93 ? 27.121 11.079 -1.629 1.00 48.69 93 THR A N 1
ATOM 771 C CA . THR A 1 93 ? 27.894 11.404 -0.436 1.00 48.69 93 THR A CA 1
ATOM 772 C C . THR A 1 93 ? 29.133 12.185 -0.872 1.00 48.69 93 THR A C 1
ATOM 774 O O . THR A 1 93 ? 30.144 11.603 -1.253 1.00 48.69 93 THR A O 1
ATOM 777 N N . GLU A 1 94 ? 29.058 13.516 -0.836 1.00 49.16 94 GLU A N 1
ATOM 778 C CA . GLU A 1 94 ? 30.241 14.385 -0.741 1.00 49.16 94 GLU A CA 1
ATOM 779 C C . GLU A 1 94 ? 30.724 14.401 0.721 1.00 49.16 94 GLU A C 1
ATOM 781 O O . GLU A 1 94 ? 30.658 15.420 1.403 1.00 49.16 94 GLU A O 1
ATOM 786 N N . ALA A 1 95 ? 31.135 13.246 1.249 1.00 49.06 95 ALA A N 1
ATOM 787 C CA . ALA A 1 95 ? 31.730 13.160 2.579 1.00 49.06 95 ALA A CA 1
ATOM 788 C C . ALA A 1 95 ? 33.189 12.719 2.447 1.00 49.06 95 ALA A C 1
ATOM 790 O O . ALA A 1 95 ? 33.463 11.592 2.044 1.00 49.06 95 ALA A O 1
ATOM 791 N N . ASP A 1 96 ? 34.112 13.608 2.818 1.00 56.81 96 ASP A N 1
ATOM 792 C CA . ASP A 1 96 ? 35.546 13.309 2.980 1.00 56.81 96 ASP A CA 1
ATOM 793 C C . ASP A 1 96 ? 35.830 12.434 4.225 1.00 56.81 96 ASP A C 1
ATOM 795 O O . ASP A 1 96 ? 36.977 12.070 4.482 1.00 56.81 96 ASP A O 1
ATOM 799 N N . ASP A 1 97 ? 34.797 12.093 5.005 1.00 74.88 97 ASP A N 1
ATOM 800 C CA . ASP A 1 97 ? 34.885 11.324 6.247 1.00 74.88 97 ASP A CA 1
ATOM 801 C C . ASP A 1 97 ? 34.282 9.918 6.085 1.00 74.88 97 ASP A C 1
ATOM 803 O O . ASP A 1 97 ? 33.108 9.746 5.741 1.00 74.88 97 ASP A O 1
ATOM 807 N N . VAL A 1 98 ? 35.112 8.907 6.342 1.00 72.06 98 VAL A N 1
ATOM 808 C CA . VAL A 1 98 ? 34.796 7.482 6.183 1.00 72.06 98 VAL A CA 1
ATOM 809 C C . VAL A 1 98 ? 33.731 7.031 7.183 1.00 72.06 98 VAL A C 1
ATOM 811 O O . VAL A 1 98 ? 32.873 6.231 6.814 1.00 72.06 98 VAL A O 1
ATOM 814 N N . ASP A 1 99 ? 33.729 7.572 8.403 1.00 67.00 99 ASP A N 1
ATOM 815 C CA . ASP A 1 99 ? 32.759 7.186 9.435 1.00 67.00 99 ASP A CA 1
ATOM 816 C C . ASP A 1 99 ? 31.369 7.765 9.129 1.00 67.00 99 ASP A C 1
ATOM 818 O O . ASP A 1 99 ? 30.356 7.077 9.261 1.00 67.00 99 ASP A O 1
ATOM 822 N N . ALA A 1 100 ? 31.309 8.994 8.605 1.00 67.50 100 ALA A N 1
ATOM 823 C CA . ALA A 1 100 ? 30.069 9.588 8.109 1.00 67.50 100 ALA A CA 1
ATOM 824 C C . ALA A 1 100 ? 29.535 8.857 6.864 1.00 67.50 100 ALA A C 1
ATOM 826 O O . ALA A 1 100 ? 28.325 8.675 6.719 1.00 67.50 100 ALA A O 1
ATOM 827 N N . ALA A 1 101 ? 30.426 8.400 5.977 1.00 59.66 101 ALA A N 1
ATOM 828 C CA . ALA A 1 101 ? 30.054 7.592 4.820 1.00 59.66 101 ALA A CA 1
ATOM 829 C C . ALA A 1 101 ? 29.541 6.200 5.226 1.00 59.66 101 ALA A C 1
ATOM 831 O O . ALA A 1 101 ? 28.559 5.732 4.649 1.00 59.66 101 ALA A O 1
ATOM 832 N N . LEU A 1 102 ? 30.155 5.561 6.228 1.00 67.62 102 LEU A N 1
ATOM 833 C CA . LEU A 1 102 ? 29.703 4.290 6.800 1.00 67.62 102 LEU A CA 1
ATOM 834 C C . LEU A 1 102 ? 28.334 4.437 7.460 1.00 67.62 102 LEU A C 1
ATOM 836 O O . LEU A 1 102 ? 27.436 3.672 7.125 1.00 67.62 102 LEU A O 1
ATOM 840 N N . GLN A 1 103 ? 28.138 5.457 8.298 1.00 63.50 103 GLN A N 1
ATOM 841 C CA . GLN A 1 103 ? 26.842 5.720 8.925 1.00 63.50 103 GLN A CA 1
ATOM 842 C C . GLN A 1 103 ? 25.760 6.012 7.878 1.00 63.50 103 GLN A C 1
ATOM 844 O O . GLN A 1 103 ? 24.667 5.464 7.956 1.00 63.50 103 GLN A O 1
ATOM 849 N N . ALA A 1 104 ? 26.068 6.803 6.846 1.00 58.72 104 ALA A N 1
ATOM 850 C CA . ALA A 1 104 ? 25.141 7.038 5.741 1.00 58.72 104 ALA A CA 1
ATOM 851 C C . ALA A 1 104 ? 24.822 5.743 4.974 1.00 58.72 104 ALA A C 1
ATOM 853 O O . ALA A 1 104 ? 23.681 5.536 4.564 1.00 58.72 104 ALA A O 1
ATOM 854 N N . CYS A 1 105 ? 25.802 4.852 4.793 1.00 53.91 105 CYS A N 1
ATOM 855 C CA . CYS A 1 105 ? 25.574 3.542 4.186 1.00 53.91 105 CYS A CA 1
ATOM 856 C C . CYS A 1 105 ? 24.704 2.649 5.078 1.00 53.91 105 CYS A C 1
ATOM 858 O O . CYS A 1 105 ? 23.797 2.004 4.565 1.00 53.91 105 CYS A O 1
ATOM 860 N N . GLU A 1 106 ? 24.931 2.622 6.390 1.00 59.53 106 GLU A N 1
ATOM 861 C CA . GLU A 1 106 ? 24.104 1.883 7.350 1.00 59.53 106 GLU A CA 1
ATOM 862 C C . GLU A 1 106 ? 22.676 2.434 7.420 1.00 59.53 106 GLU A C 1
ATOM 864 O O . GLU A 1 106 ? 21.723 1.658 7.421 1.00 59.53 106 GLU A O 1
ATOM 869 N N . ASP A 1 107 ? 22.505 3.755 7.377 1.00 57.62 107 ASP A N 1
ATOM 870 C CA . ASP A 1 107 ? 21.198 4.413 7.354 1.00 57.62 107 ASP A CA 1
ATOM 871 C C . ASP A 1 107 ? 20.439 4.109 6.053 1.00 57.62 107 ASP A C 1
ATOM 873 O O . ASP A 1 107 ? 19.231 3.862 6.081 1.00 57.62 107 ASP A O 1
ATOM 877 N N . VAL A 1 108 ? 21.136 4.074 4.911 1.00 54.47 108 VAL A N 1
ATOM 878 C CA . VAL A 1 108 ? 20.569 3.685 3.608 1.00 54.47 108 VAL A CA 1
ATOM 879 C C . VAL A 1 108 ? 20.225 2.195 3.584 1.00 54.47 108 VAL A C 1
ATOM 881 O O . VAL A 1 108 ? 19.129 1.832 3.165 1.00 54.47 108 VAL A O 1
ATOM 884 N N . LEU A 1 109 ? 21.096 1.329 4.104 1.00 50.66 109 LEU A N 1
ATOM 885 C CA . LEU A 1 109 ? 20.818 -0.103 4.239 1.00 50.66 109 LEU A CA 1
ATOM 886 C C . LEU A 1 109 ? 19.665 -0.365 5.221 1.00 50.66 109 LEU A C 1
ATOM 888 O O . LEU A 1 109 ? 18.875 -1.280 5.006 1.00 50.66 109 LEU A O 1
ATOM 892 N N . GLY A 1 110 ? 19.527 0.447 6.271 1.00 53.53 110 GLY A N 1
ATOM 893 C CA . GLY A 1 110 ? 18.397 0.431 7.200 1.00 53.53 110 GLY A CA 1
ATOM 894 C C . GLY A 1 110 ? 17.106 0.991 6.589 1.00 53.53 110 GLY A C 1
ATOM 895 O O . GLY A 1 110 ? 16.011 0.589 6.985 1.00 53.53 110 GLY A O 1
ATOM 896 N N . GLN A 1 111 ? 17.202 1.882 5.596 1.00 53.09 111 GLN A N 1
ATOM 897 C CA . GLN A 1 111 ? 16.069 2.332 4.778 1.00 53.09 111 GLN A CA 1
ATOM 898 C C . GLN A 1 111 ? 15.620 1.257 3.776 1.00 53.09 111 GLN A C 1
ATOM 900 O O . GLN A 1 111 ? 14.420 0.999 3.662 1.00 53.09 111 GLN A O 1
ATOM 905 N N . ASP A 1 112 ? 16.567 0.561 3.141 1.00 53.03 112 ASP A N 1
ATOM 906 C CA . ASP A 1 112 ? 16.319 -0.615 2.290 1.00 53.03 112 ASP A CA 1
ATOM 907 C C . ASP A 1 112 ? 15.679 -1.786 3.069 1.00 53.03 112 ASP A C 1
ATOM 909 O O . ASP A 1 112 ? 15.083 -2.683 2.474 1.00 53.03 112 ASP A O 1
ATOM 913 N N . GLN A 1 113 ? 15.734 -1.759 4.407 1.00 57.19 113 GLN A N 1
ATOM 914 C CA . GLN A 1 113 ? 15.104 -2.745 5.293 1.00 57.19 113 GLN A CA 1
ATOM 915 C C . GLN A 1 113 ? 13.661 -2.408 5.710 1.00 57.19 113 GLN A C 1
ATOM 917 O O . GLN A 1 113 ? 13.009 -3.250 6.332 1.00 57.19 113 GLN A O 1
ATOM 922 N N . ARG A 1 114 ? 13.126 -1.214 5.398 1.00 65.06 114 ARG A N 1
ATOM 923 C CA . ARG A 1 114 ? 11.795 -0.809 5.908 1.00 65.06 114 ARG A CA 1
ATOM 924 C C . ARG A 1 114 ? 10.640 -1.435 5.164 1.00 65.06 114 ARG A C 1
ATOM 926 O O . ARG A 1 114 ? 9.664 -1.838 5.788 1.00 65.06 114 ARG A O 1
ATOM 933 N N . VAL A 1 115 ? 10.731 -1.497 3.840 1.00 72.31 115 VAL A N 1
ATOM 934 C CA . VAL A 1 115 ? 9.648 -2.002 2.996 1.00 72.31 115 VAL A CA 1
ATOM 935 C C . VAL A 1 115 ? 10.232 -2.732 1.789 1.00 72.31 115 VAL A C 1
ATOM 937 O O . VAL A 1 115 ? 10.898 -2.126 0.955 1.00 72.31 115 VAL A O 1
ATOM 940 N N . PHE A 1 116 ? 9.961 -4.033 1.685 1.00 71.50 116 PHE A N 1
ATOM 941 C CA . PHE A 1 116 ? 10.540 -4.917 0.661 1.00 71.50 116 PHE A CA 1
ATOM 942 C C . PHE A 1 116 ? 9.672 -5.020 -0.583 1.00 71.50 116 PHE A C 1
ATOM 944 O O . PHE A 1 116 ? 10.168 -5.068 -1.706 1.00 71.50 116 PHE A O 1
ATOM 951 N N . ASP A 1 117 ? 8.363 -5.080 -0.369 1.00 82.38 117 ASP A N 1
ATOM 952 C CA . ASP A 1 117 ? 7.381 -5.236 -1.426 1.00 82.38 117 ASP A CA 1
ATOM 953 C C . ASP A 1 117 ? 6.107 -4.496 -1.043 1.00 82.38 117 ASP A C 1
ATOM 955 O O . ASP A 1 117 ? 5.784 -4.357 0.138 1.00 82.38 117 ASP A O 1
ATOM 959 N N . VAL A 1 118 ? 5.411 -4.006 -2.062 1.00 86.31 118 VAL A N 1
ATOM 960 C CA . VAL A 1 118 ? 4.148 -3.292 -1.949 1.00 86.31 118 VAL A CA 1
ATOM 961 C C . VAL A 1 118 ? 3.284 -3.672 -3.144 1.00 86.31 118 VAL A C 1
ATOM 963 O O . VAL A 1 118 ? 3.618 -3.367 -4.297 1.00 86.31 118 VAL A O 1
ATOM 966 N N . VAL A 1 119 ? 2.134 -4.263 -2.851 1.00 87.50 119 VAL A N 1
ATOM 967 C CA . VAL A 1 119 ? 1.115 -4.668 -3.814 1.00 87.50 119 VAL A CA 1
ATOM 968 C C . VAL A 1 119 ? -0.166 -3.903 -3.518 1.00 87.50 119 VAL A C 1
ATOM 970 O O . VAL A 1 119 ? -0.606 -3.834 -2.375 1.00 87.50 119 VAL A O 1
ATOM 973 N N . TYR A 1 120 ? -0.778 -3.350 -4.561 1.00 90.44 120 TYR A N 1
ATOM 974 C CA . TYR A 1 120 ? -2.087 -2.711 -4.489 1.00 90.44 120 TYR A CA 1
ATOM 975 C C . TYR A 1 120 ? -2.983 -3.223 -5.615 1.00 90.44 120 TYR A C 1
ATOM 977 O O . TYR A 1 120 ? -2.538 -3.417 -6.759 1.00 90.44 120 TYR A O 1
ATOM 985 N N . ARG A 1 121 ? -4.243 -3.483 -5.271 1.00 89.38 121 ARG A N 1
ATOM 986 C CA . ARG A 1 121 ? -5.290 -3.977 -6.163 1.00 89.38 121 ARG A CA 1
ATOM 987 C C . ARG A 1 121 ? -6.600 -3.284 -5.825 1.00 89.38 121 ARG A C 1
ATOM 989 O O . ARG A 1 121 ? -6.951 -3.170 -4.657 1.00 89.38 121 ARG A O 1
ATOM 996 N N . ASP A 1 122 ? -7.327 -2.879 -6.853 1.00 89.25 122 ASP A N 1
ATOM 997 C CA . ASP A 1 122 ? -8.623 -2.226 -6.746 1.00 89.25 122 ASP A CA 1
ATOM 998 C C . ASP A 1 122 ? -9.632 -2.789 -7.756 1.00 89.25 122 ASP A C 1
ATOM 1000 O O . ASP A 1 122 ? -9.288 -3.369 -8.796 1.00 89.25 122 ASP A O 1
ATOM 1004 N N . GLY A 1 123 ? -10.913 -2.654 -7.413 1.00 84.50 123 GLY A N 1
ATOM 1005 C CA . GLY A 1 123 ? -12.030 -3.029 -8.273 1.00 84.50 123 GLY A CA 1
ATOM 1006 C C . GLY A 1 123 ? -12.017 -4.517 -8.661 1.00 84.50 123 GLY A C 1
ATOM 1007 O O . GLY A 1 123 ? -11.772 -5.371 -7.809 1.00 84.50 123 GLY A O 1
ATOM 1008 N N . PRO A 1 124 ? -12.263 -4.870 -9.939 1.00 77.81 124 PRO A N 1
ATOM 1009 C CA . PRO A 1 124 ? -12.368 -6.268 -10.368 1.00 77.81 124 PRO A CA 1
ATOM 1010 C C . PRO A 1 124 ? -11.131 -7.125 -10.064 1.00 77.81 124 PRO A C 1
ATOM 1012 O O . PRO A 1 124 ? -11.255 -8.331 -9.889 1.00 77.81 124 PRO A O 1
ATOM 1015 N N . ARG A 1 125 ? -9.944 -6.509 -9.967 1.00 78.56 125 ARG A N 1
ATOM 1016 C CA . ARG A 1 125 ? -8.675 -7.209 -9.698 1.00 78.56 125 ARG A CA 1
ATOM 1017 C C . ARG A 1 125 ? -8.521 -7.645 -8.242 1.00 78.56 125 ARG A C 1
ATOM 1019 O O . ARG A 1 125 ? -7.594 -8.386 -7.924 1.00 78.56 125 ARG A O 1
ATOM 1026 N N . VAL A 1 126 ? -9.393 -7.174 -7.352 1.00 81.31 126 VAL A N 1
ATOM 1027 C CA . VAL A 1 126 ? -9.423 -7.626 -5.958 1.00 81.31 126 VAL A CA 1
ATOM 1028 C C . VAL A 1 126 ? -9.940 -9.054 -5.853 1.00 81.31 126 VAL A C 1
ATOM 1030 O O . VAL A 1 126 ? -9.473 -9.782 -4.987 1.00 81.31 126 VAL A O 1
ATOM 1033 N N . ALA A 1 127 ? -10.820 -9.491 -6.758 1.00 76.50 127 ALA A N 1
ATOM 1034 C CA . ALA A 1 127 ? -11.265 -10.883 -6.796 1.00 76.50 127 ALA A CA 1
ATOM 1035 C C . ALA A 1 127 ? -10.076 -11.837 -7.008 1.00 76.50 127 ALA A C 1
ATOM 1037 O O . ALA A 1 127 ? -9.904 -12.774 -6.233 1.00 76.50 127 ALA A O 1
ATOM 1038 N N . ASP A 1 128 ? -9.197 -11.518 -7.964 1.00 78.06 128 ASP A N 1
ATOM 1039 C CA . ASP A 1 128 ? -7.963 -12.275 -8.215 1.00 78.06 128 ASP A CA 1
ATOM 1040 C C . ASP A 1 128 ? -7.024 -12.243 -6.995 1.00 78.06 128 ASP A C 1
ATOM 1042 O O . ASP A 1 128 ? -6.396 -13.237 -6.637 1.00 78.06 128 ASP A O 1
ATOM 1046 N N . ALA A 1 129 ? -6.924 -11.085 -6.331 1.00 77.12 129 ALA A N 1
ATOM 1047 C CA . ALA A 1 129 ? -6.092 -10.917 -5.143 1.00 77.12 129 ALA A CA 1
ATOM 1048 C C . ALA A 1 129 ? -6.645 -11.674 -3.932 1.00 77.12 129 ALA A C 1
ATOM 1050 O O . ALA A 1 129 ? -5.870 -12.141 -3.106 1.00 77.12 129 ALA A O 1
ATOM 1051 N N . ARG A 1 130 ? -7.966 -11.817 -3.821 1.00 77.25 130 ARG A N 1
ATOM 1052 C CA . ARG A 1 130 ? -8.623 -12.495 -2.704 1.00 77.25 130 ARG A CA 1
ATOM 1053 C C . ARG A 1 130 ? -8.251 -13.969 -2.638 1.00 77.25 130 ARG A C 1
ATOM 1055 O O . ARG A 1 130 ? -7.995 -14.460 -1.551 1.00 77.25 130 ARG A O 1
ATOM 1062 N N . GLU A 1 131 ? -8.158 -14.643 -3.780 1.00 71.00 131 GLU A N 1
ATOM 1063 C CA . GLU A 1 131 ? -7.756 -16.056 -3.828 1.00 71.00 131 GLU A CA 1
ATOM 1064 C C . GLU A 1 131 ? -6.284 -16.275 -3.439 1.00 71.00 131 GLU A C 1
ATOM 1066 O O . GLU A 1 131 ? -5.917 -17.362 -3.003 1.00 71.00 131 GLU A O 1
ATOM 1071 N N . ILE A 1 132 ? -5.436 -15.252 -3.599 1.00 71.62 132 ILE A N 1
ATOM 1072 C CA . ILE A 1 132 ? -3.974 -15.375 -3.480 1.00 71.62 132 ILE A CA 1
ATOM 1073 C C . ILE A 1 132 ? -3.431 -14.732 -2.194 1.00 71.62 132 ILE A C 1
ATOM 1075 O O . ILE A 1 132 ? -2.411 -15.166 -1.662 1.00 71.62 132 ILE A O 1
ATOM 1079 N N . MET A 1 133 ? -4.063 -13.659 -1.718 1.00 70.56 133 MET A N 1
ATOM 1080 C CA . MET A 1 133 ? -3.525 -12.765 -0.685 1.00 70.56 133 MET A CA 1
ATOM 1081 C C . MET A 1 133 ? -4.384 -12.687 0.574 1.00 70.56 133 MET A C 1
ATOM 1083 O O . MET A 1 133 ? -3.910 -12.140 1.570 1.00 70.56 133 MET A O 1
ATOM 1087 N N . LEU A 1 134 ? -5.633 -13.156 0.524 1.00 78.25 134 LEU A N 1
ATOM 1088 C CA . LEU A 1 134 ? -6.587 -13.010 1.616 1.00 78.25 134 LEU A CA 1
ATOM 1089 C C . LEU A 1 134 ? -6.973 -14.369 2.196 1.00 78.25 134 LEU A C 1
ATOM 1091 O O . LEU A 1 134 ? -7.149 -15.343 1.469 1.00 78.25 134 LEU A O 1
ATOM 1095 N N . ASP A 1 135 ? -7.146 -14.405 3.514 1.00 74.19 135 ASP A N 1
ATOM 1096 C CA . ASP A 1 135 ? -7.620 -15.594 4.216 1.00 74.19 135 ASP A CA 1
ATOM 1097 C C . ASP A 1 135 ? -9.121 -15.819 3.969 1.00 74.19 135 ASP A C 1
ATOM 1099 O O . ASP A 1 135 ? -9.858 -14.906 3.584 1.00 74.19 135 ASP A O 1
ATOM 1103 N N . GLU A 1 136 ? -9.614 -17.023 4.277 1.00 71.50 136 GLU A N 1
ATOM 1104 C CA . GLU A 1 136 ? -11.040 -17.377 4.148 1.00 71.50 136 GLU A CA 1
ATOM 1105 C C . GLU A 1 136 ? -11.976 -16.438 4.929 1.00 71.50 136 GLU A C 1
ATOM 1107 O O . GLU A 1 136 ? -13.147 -16.291 4.580 1.00 71.50 136 GLU A O 1
ATOM 1112 N N . GLN A 1 137 ? -11.455 -15.781 5.969 1.00 71.75 137 GLN A N 1
ATOM 1113 C CA . GLN A 1 137 ? -12.188 -14.849 6.828 1.00 71.75 137 GLN A CA 1
ATOM 1114 C C . GLN A 1 137 ? -12.286 -13.426 6.252 1.00 71.75 137 GLN A C 1
ATOM 1116 O O . GLN A 1 137 ? -12.967 -12.582 6.835 1.00 71.75 137 GLN A O 1
ATOM 1121 N N . ALA A 1 138 ? -11.615 -13.134 5.135 1.00 72.50 138 ALA A N 1
ATOM 1122 C CA . ALA A 1 138 ? -11.618 -11.798 4.559 1.00 72.50 138 ALA A CA 1
ATOM 1123 C C . ALA A 1 138 ? -12.983 -11.424 3.940 1.00 72.50 138 ALA A C 1
ATOM 1125 O O . ALA A 1 138 ? -13.681 -12.295 3.404 1.00 72.50 138 ALA A O 1
ATOM 1126 N N . PRO A 1 139 ? -13.353 -10.127 3.946 1.00 76.62 139 PRO A N 1
ATOM 1127 C CA . PRO A 1 139 ? -14.620 -9.649 3.401 1.00 76.62 139 PRO A CA 1
ATOM 1128 C C . PRO A 1 139 ? -14.841 -10.085 1.947 1.00 76.62 139 PRO A C 1
ATOM 1130 O O . PRO A 1 139 ? -13.946 -9.992 1.104 1.00 76.62 139 PRO A O 1
ATOM 1133 N N . LEU A 1 140 ? -16.059 -10.545 1.644 1.00 79.00 140 LEU A N 1
ATOM 1134 C CA . LEU A 1 140 ? -16.458 -10.947 0.288 1.00 79.00 140 LEU A CA 1
ATOM 1135 C C . LEU A 1 140 ? -16.602 -9.752 -0.662 1.00 79.00 140 LEU A C 1
ATOM 1137 O O . LEU A 1 140 ? -16.473 -9.909 -1.872 1.00 79.00 140 LEU A O 1
ATOM 1141 N N . ASP A 1 141 ? -16.877 -8.573 -0.115 1.00 84.31 141 ASP A N 1
ATOM 1142 C CA . ASP A 1 141 ? -17.125 -7.316 -0.816 1.00 84.31 141 ASP A CA 1
ATOM 1143 C C . ASP A 1 141 ? -15.903 -6.384 -0.837 1.00 84.31 141 ASP A C 1
ATOM 1145 O O . ASP A 1 141 ? -16.041 -5.175 -1.024 1.00 84.31 141 ASP A O 1
ATOM 1149 N N . ALA A 1 142 ? -14.697 -6.943 -0.690 1.00 86.00 142 ALA A N 1
ATOM 1150 C CA . ALA A 1 142 ? -13.447 -6.201 -0.787 1.00 86.00 142 ALA A CA 1
ATOM 1151 C C . ALA A 1 142 ? -13.353 -5.424 -2.117 1.00 86.00 142 ALA A C 1
ATOM 1153 O O . ALA A 1 142 ? -13.440 -5.990 -3.209 1.00 86.00 142 ALA A O 1
ATOM 1154 N N . ARG A 1 143 ? -13.158 -4.107 -2.015 1.00 89.50 143 ARG A N 1
ATOM 1155 C CA . ARG A 1 143 ? -13.025 -3.171 -3.143 1.00 89.50 143 ARG A CA 1
ATOM 1156 C C . ARG A 1 143 ? -11.591 -2.762 -3.405 1.00 89.50 143 ARG A C 1
ATOM 1158 O O . ARG A 1 143 ? -11.251 -2.478 -4.551 1.00 89.50 143 ARG A O 1
ATOM 1165 N N . GLU A 1 144 ? -10.774 -2.725 -2.357 1.00 92.56 144 GLU A N 1
ATOM 1166 C CA . GLU A 1 144 ? -9.344 -2.439 -2.444 1.00 92.56 144 GLU A CA 1
ATOM 1167 C C . GLU A 1 144 ? -8.573 -3.351 -1.494 1.00 92.56 144 GLU A C 1
ATOM 1169 O O . GLU A 1 144 ? -9.024 -3.649 -0.386 1.00 92.56 144 GLU A O 1
ATOM 1174 N N . VAL A 1 145 ? -7.398 -3.784 -1.936 1.00 92.06 145 VAL A N 1
ATOM 1175 C CA . VAL A 1 145 ? -6.448 -4.565 -1.149 1.00 92.06 145 VAL A CA 1
ATOM 1176 C C . VAL A 1 145 ? -5.074 -3.947 -1.324 1.00 92.06 145 VAL A C 1
ATOM 1178 O O . VAL A 1 145 ? -4.594 -3.774 -2.446 1.00 92.06 145 VAL A O 1
ATOM 1181 N N . MET A 1 146 ? -4.424 -3.650 -0.206 1.00 92.44 146 MET A N 1
ATOM 1182 C CA . MET A 1 146 ? -3.026 -3.252 -0.162 1.00 92.44 146 MET A CA 1
ATOM 1183 C C . MET A 1 146 ? -2.273 -4.237 0.718 1.00 92.44 146 MET A C 1
ATOM 1185 O O . MET A 1 146 ? -2.729 -4.570 1.804 1.00 92.44 146 MET A O 1
ATOM 1189 N N . SER A 1 147 ? -1.106 -4.689 0.283 1.00 91.44 147 SER A N 1
ATOM 1190 C CA . SER A 1 147 ? -0.206 -5.441 1.143 1.00 91.44 147 SER A CA 1
ATOM 1191 C C . SER A 1 147 ? 1.207 -4.929 0.991 1.00 91.44 147 SER A C 1
ATOM 1193 O O . SER A 1 147 ? 1.630 -4.586 -0.113 1.00 91.44 147 SER A O 1
ATOM 1195 N N . PHE A 1 148 ? 1.932 -4.873 2.097 1.00 90.19 148 PHE A N 1
ATOM 1196 C CA . PHE A 1 148 ? 3.346 -4.558 2.082 1.00 90.19 148 PHE A CA 1
ATOM 1197 C C . PHE A 1 148 ? 4.098 -5.395 3.104 1.00 90.19 148 PHE A C 1
ATOM 1199 O O . PHE A 1 148 ? 3.548 -5.829 4.119 1.00 90.19 148 PHE A O 1
ATOM 1206 N N . SER A 1 149 ? 5.366 -5.643 2.808 1.00 86.62 149 SER A N 1
ATOM 1207 C CA . SER A 1 149 ? 6.252 -6.412 3.672 1.00 86.62 149 SER A CA 1
ATOM 1208 C C . SER A 1 149 ? 7.325 -5.521 4.256 1.00 86.62 149 SER A C 1
ATOM 1210 O O . SER A 1 149 ? 7.909 -4.704 3.552 1.00 86.62 149 SER A O 1
ATOM 1212 N N . THR A 1 150 ? 7.596 -5.726 5.534 1.00 81.12 150 THR A N 1
ATOM 1213 C CA . THR A 1 150 ? 8.586 -5.010 6.331 1.00 81.12 150 THR A CA 1
ATOM 1214 C C . THR A 1 150 ? 9.422 -6.025 7.114 1.00 81.12 150 THR A C 1
ATOM 1216 O O . THR A 1 150 ? 8.991 -7.162 7.300 1.00 81.12 150 THR A O 1
ATOM 1219 N N . CYS A 1 151 ? 10.619 -5.645 7.558 1.00 73.88 151 CYS A N 1
ATOM 1220 C CA . CYS A 1 151 ? 11.504 -6.493 8.348 1.00 73.88 151 CYS A CA 1
ATOM 1221 C C . CYS A 1 151 ? 11.808 -5.819 9.675 1.00 73.88 151 CYS A C 1
ATOM 1223 O O . CYS A 1 151 ? 12.020 -4.610 9.731 1.00 73.88 151 CYS A O 1
ATOM 1225 N N . SER A 1 152 ? 11.843 -6.624 10.730 1.00 70.38 152 SER A N 1
ATOM 1226 C CA . SER A 1 152 ? 12.358 -6.220 12.030 1.00 70.38 152 SER A CA 1
ATOM 1227 C C . SER A 1 152 ? 13.137 -7.380 12.635 1.00 70.38 152 SER A C 1
ATOM 1229 O O . SER A 1 152 ? 12.678 -8.520 12.587 1.00 70.38 152 SER A O 1
ATOM 1231 N N . ASN A 1 153 ? 14.337 -7.119 13.162 1.00 68.88 153 ASN A N 1
ATOM 1232 C CA . ASN A 1 153 ? 15.223 -8.138 13.747 1.00 68.88 153 ASN A CA 1
ATOM 1233 C C . ASN A 1 153 ? 15.479 -9.364 12.842 1.00 68.88 153 ASN A C 1
ATOM 1235 O O . ASN A 1 153 ? 15.588 -10.490 13.321 1.00 68.88 153 ASN A O 1
ATOM 1239 N N . GLY A 1 154 ? 15.551 -9.161 11.522 1.00 68.75 154 GLY A N 1
ATOM 1240 C CA . GLY A 1 154 ? 15.776 -10.234 10.546 1.00 68.75 154 GLY A CA 1
ATOM 1241 C C . GLY A 1 154 ? 14.531 -11.049 10.173 1.00 68.75 154 GLY A C 1
ATOM 1242 O O . GLY A 1 154 ? 14.628 -11.927 9.315 1.00 68.75 154 GLY A O 1
ATOM 1243 N N . PHE A 1 155 ? 13.363 -10.752 10.752 1.00 72.31 155 PHE A N 1
ATOM 1244 C CA . PHE A 1 155 ? 12.094 -11.377 10.389 1.00 72.31 155 PHE A CA 1
ATOM 1245 C C . PHE A 1 155 ? 11.286 -10.481 9.460 1.00 72.31 155 PHE A C 1
ATOM 1247 O O . PHE A 1 155 ? 10.927 -9.359 9.815 1.00 72.31 155 PHE A O 1
ATOM 1254 N N . ILE A 1 156 ? 10.954 -11.012 8.283 1.00 80.69 156 ILE A N 1
ATOM 1255 C CA . ILE A 1 156 ? 10.019 -10.375 7.359 1.00 80.69 156 ILE A CA 1
ATOM 1256 C C . ILE A 1 156 ? 8.604 -10.708 7.812 1.00 80.69 156 ILE A C 1
ATOM 1258 O O . ILE A 1 156 ? 8.248 -11.877 7.955 1.00 80.69 156 ILE A O 1
ATOM 1262 N N . PHE A 1 157 ? 7.778 -9.686 7.967 1.00 85.44 157 PHE A N 1
ATOM 1263 C CA . PHE A 1 157 ? 6.352 -9.853 8.185 1.00 85.44 157 PHE A CA 1
ATOM 1264 C C . PHE A 1 157 ? 5.561 -8.956 7.237 1.00 85.44 157 PHE A C 1
ATOM 1266 O O . PHE A 1 157 ? 6.057 -7.972 6.679 1.00 85.44 157 PHE A O 1
ATOM 1273 N N . ARG A 1 158 ? 4.326 -9.372 6.976 1.00 88.69 158 ARG A N 1
ATOM 1274 C CA . ARG A 1 158 ? 3.444 -8.787 5.975 1.00 88.69 158 ARG A CA 1
ATOM 1275 C C . ARG A 1 158 ? 2.262 -8.137 6.663 1.00 88.69 158 ARG A C 1
ATOM 1277 O O . ARG A 1 158 ? 1.620 -8.769 7.495 1.00 88.69 158 ARG A O 1
ATOM 1284 N N . ILE A 1 159 ? 1.961 -6.914 6.250 1.00 90.69 159 ILE A N 1
ATOM 1285 C CA . ILE A 1 159 ? 0.723 -6.221 6.578 1.00 90.69 159 ILE A CA 1
ATOM 1286 C C . ILE A 1 159 ? -0.199 -6.309 5.367 1.00 90.69 159 ILE A C 1
ATOM 1288 O O . ILE A 1 159 ? 0.227 -6.085 4.231 1.00 90.69 159 ILE A O 1
ATOM 1292 N N . THR A 1 160 ? -1.458 -6.644 5.610 1.00 91.75 160 THR A N 1
ATOM 1293 C CA . THR A 1 160 ? -2.512 -6.718 4.604 1.00 91.75 160 THR A CA 1
ATOM 1294 C C . THR A 1 160 ? -3.673 -5.844 5.053 1.00 91.75 160 THR A C 1
ATOM 1296 O O . THR A 1 160 ? -4.216 -6.021 6.141 1.00 91.75 160 THR A O 1
ATOM 1299 N N . CYS A 1 161 ? -4.053 -4.902 4.201 1.00 92.62 161 CYS A N 1
ATOM 1300 C CA . CYS A 1 161 ? -5.144 -3.964 4.405 1.00 92.62 161 CYS A CA 1
ATOM 1301 C C . CYS A 1 161 ? -6.241 -4.265 3.382 1.00 92.62 161 CYS A C 1
ATOM 1303 O O . CYS A 1 161 ? -5.965 -4.304 2.180 1.00 92.62 161 CYS A O 1
ATOM 1305 N N . VAL A 1 162 ? -7.477 -4.443 3.839 1.00 91.94 162 VAL A N 1
ATOM 1306 C CA . VAL A 1 162 ? -8.636 -4.741 2.988 1.00 91.94 162 VAL A CA 1
ATOM 1307 C C . VAL A 1 162 ? -9.711 -3.697 3.221 1.00 91.94 162 VAL A C 1
ATOM 1309 O O . VAL A 1 162 ? -10.161 -3.526 4.347 1.00 91.94 162 VAL A O 1
ATOM 1312 N N . HIS A 1 163 ? -10.145 -3.015 2.167 1.00 91.69 163 HIS A N 1
ATOM 1313 C CA . HIS A 1 163 ? -11.213 -2.024 2.233 1.00 91.69 163 HIS A CA 1
ATOM 1314 C C . HIS A 1 163 ? -12.462 -2.546 1.524 1.00 91.69 163 HIS A C 1
ATOM 1316 O O . HIS A 1 163 ? -12.432 -2.813 0.323 1.00 91.69 163 HIS A O 1
ATOM 1322 N N . ASP A 1 164 ? -13.570 -2.663 2.254 1.00 87.50 164 ASP A N 1
ATOM 1323 C CA . ASP A 1 164 ? -14.880 -3.103 1.734 1.00 87.50 164 ASP A CA 1
ATOM 1324 C C . ASP A 1 164 ? -15.733 -1.936 1.175 1.00 87.50 164 ASP A C 1
ATOM 1326 O O . ASP A 1 164 ? -16.824 -2.117 0.628 1.00 87.50 164 ASP A O 1
ATOM 1330 N N . GLY A 1 165 ? -15.218 -0.704 1.259 1.00 85.12 165 GLY A N 1
ATOM 1331 C CA . GLY A 1 165 ? -15.934 0.523 0.902 1.00 85.12 165 GLY A CA 1
ATOM 1332 C C . GLY A 1 165 ? -16.612 1.225 2.079 1.00 85.12 165 GLY A C 1
ATOM 1333 O O . GLY A 1 165 ? -17.205 2.284 1.875 1.00 85.12 165 GLY A O 1
ATOM 1334 N N . LYS A 1 166 ? -16.552 0.650 3.283 1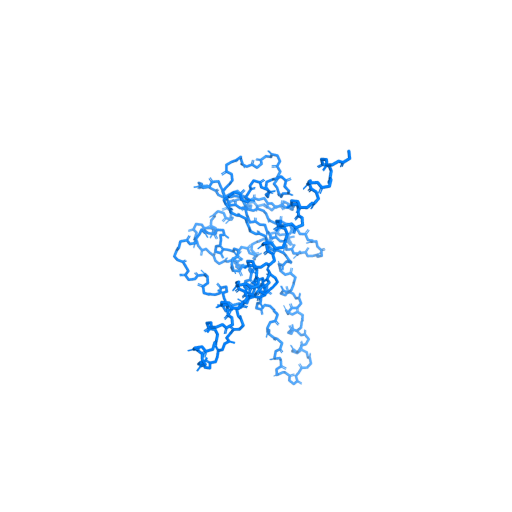.00 86.44 166 LYS A N 1
ATOM 1335 C CA . LYS A 1 166 ? -17.027 1.256 4.533 1.00 86.44 166 LYS A CA 1
ATOM 1336 C C . LYS A 1 166 ? -15.901 1.374 5.551 1.00 86.44 166 LYS A C 1
ATOM 1338 O O . LYS A 1 166 ? -15.757 2.420 6.172 1.00 86.44 166 LYS A O 1
ATOM 1343 N N . GLN A 1 167 ? -15.137 0.303 5.727 1.00 88.44 167 GLN A N 1
ATOM 1344 C CA . GLN A 1 167 ? -14.080 0.194 6.724 1.00 88.44 167 GLN A CA 1
ATOM 1345 C C . GLN A 1 167 ? -12.857 -0.502 6.136 1.00 88.44 167 GLN A C 1
ATOM 1347 O O . GLN A 1 167 ? -12.946 -1.250 5.157 1.00 88.44 167 GLN A O 1
ATOM 1352 N N . VAL A 1 168 ? -11.706 -0.253 6.753 1.00 90.62 168 VAL A N 1
ATOM 1353 C CA . VAL A 1 168 ? -10.461 -0.933 6.411 1.00 90.62 168 VAL A CA 1
ATOM 1354 C C . VAL A 1 168 ? -10.143 -1.947 7.498 1.00 90.62 168 VAL A C 1
ATOM 1356 O O . VAL A 1 168 ? -10.021 -1.596 8.668 1.00 90.62 168 VAL A O 1
ATOM 1359 N N . GLN A 1 169 ? -10.006 -3.211 7.115 1.00 90.94 169 GLN A N 1
ATOM 1360 C CA . GLN A 1 169 ? -9.518 -4.272 7.984 1.00 90.94 169 GLN A CA 1
ATOM 1361 C C . GLN A 1 169 ? -8.014 -4.438 7.811 1.00 90.94 169 GLN A C 1
ATOM 1363 O O . GLN A 1 169 ? -7.514 -4.479 6.686 1.00 90.94 169 GLN A O 1
ATOM 1368 N N . PHE A 1 170 ? -7.311 -4.566 8.929 1.00 91.75 170 PHE A N 1
ATOM 1369 C CA . PHE A 1 170 ? -5.867 -4.716 8.980 1.00 91.75 170 PHE A CA 1
ATOM 1370 C C . PHE A 1 170 ? -5.496 -6.070 9.565 1.00 91.75 170 PHE A C 1
ATOM 1372 O O . PHE A 1 170 ? -5.927 -6.437 10.657 1.00 91.75 170 PHE A O 1
ATOM 1379 N N . ASN A 1 171 ? -4.655 -6.793 8.842 1.00 90.06 171 ASN A N 1
ATOM 1380 C CA . ASN A 1 171 ? -4.077 -8.053 9.271 1.00 90.06 171 ASN A CA 1
ATOM 1381 C C . ASN A 1 171 ? -2.552 -7.949 9.178 1.00 90.06 171 ASN A C 1
ATOM 1383 O O . ASN A 1 171 ? -2.011 -7.308 8.276 1.00 90.06 171 ASN A O 1
ATOM 1387 N N . SER A 1 172 ? -1.868 -8.568 10.129 1.00 89.00 172 SER A N 1
ATOM 1388 C CA . SER A 1 172 ? -0.425 -8.722 10.130 1.00 89.00 172 SER A CA 1
ATOM 1389 C C . SER A 1 172 ? -0.091 -10.195 10.302 1.00 89.00 172 SER A C 1
ATOM 1391 O O . SER A 1 172 ? -0.654 -10.866 11.167 1.00 89.00 172 SER A O 1
ATOM 1393 N N . SER A 1 173 ? 0.882 -10.688 9.535 1.00 87.44 173 SER A N 1
ATOM 1394 C CA . SER A 1 173 ? 1.391 -12.053 9.704 1.00 87.44 173 SER A CA 1
ATOM 1395 C C . SER A 1 173 ? 2.068 -12.274 11.063 1.00 87.44 173 SER A C 1
ATOM 1397 O O . SER A 1 173 ? 2.287 -13.414 11.461 1.00 87.44 173 SER A O 1
ATOM 1399 N N . LEU A 1 174 ? 2.428 -11.192 11.760 1.00 85.75 174 LEU A N 1
ATOM 1400 C CA . LEU A 1 174 ? 2.903 -11.197 13.141 1.00 85.75 174 LEU A CA 1
ATOM 1401 C C . LEU A 1 174 ? 1.882 -10.489 14.033 1.00 85.75 174 LEU A C 1
ATOM 1403 O O . LEU A 1 174 ? 1.330 -9.459 13.649 1.00 85.75 174 LEU A O 1
ATOM 1407 N N . TYR A 1 175 ? 1.639 -11.023 15.226 1.00 86.19 175 TYR A N 1
ATOM 1408 C CA . TYR A 1 175 ? 0.694 -10.422 16.160 1.00 86.19 175 TYR A CA 1
ATOM 1409 C C . TYR A 1 175 ? 1.176 -9.035 16.617 1.00 86.19 175 TYR A C 1
ATOM 1411 O O . TYR A 1 175 ? 2.256 -8.909 17.184 1.00 86.19 175 TYR A O 1
ATOM 1419 N N . ILE A 1 176 ? 0.363 -8.007 16.365 1.00 87.06 176 ILE A N 1
ATOM 1420 C CA . ILE A 1 176 ? 0.611 -6.622 16.777 1.00 87.06 176 ILE A CA 1
ATOM 1421 C C . ILE A 1 176 ? -0.563 -6.173 17.646 1.00 87.06 176 ILE A C 1
ATOM 1423 O O . ILE A 1 176 ? -1.707 -6.122 17.182 1.00 87.06 176 ILE A O 1
ATOM 1427 N N . ASP A 1 177 ? -0.275 -5.823 18.898 1.00 87.38 177 ASP A N 1
ATOM 1428 C CA . ASP A 1 177 ? -1.279 -5.311 19.827 1.00 87.38 177 ASP A CA 1
ATOM 1429 C C . ASP A 1 177 ? -1.939 -4.038 19.286 1.00 87.38 177 ASP A C 1
ATOM 1431 O O . ASP A 1 177 ? -1.273 -3.108 18.832 1.00 87.38 177 ASP A O 1
ATOM 1435 N N . ASN A 1 178 ? -3.270 -3.986 19.369 1.00 90.00 178 ASN A N 1
ATOM 1436 C CA . ASN A 1 178 ? -4.090 -2.848 18.941 1.00 90.00 178 ASN A CA 1
ATOM 1437 C C . ASN A 1 178 ? -3.920 -2.431 17.467 1.00 90.00 178 ASN A C 1
ATOM 1439 O O . ASN A 1 178 ? -4.297 -1.312 17.118 1.00 90.00 178 ASN A O 1
ATOM 1443 N N . LEU A 1 179 ? -3.429 -3.323 16.591 1.00 91.25 179 LEU A N 1
ATOM 1444 C CA . LEU A 1 179 ? -3.196 -3.025 15.171 1.00 91.25 179 LEU A CA 1
ATOM 1445 C C . LEU A 1 179 ? -4.407 -2.361 14.508 1.00 91.25 179 LEU A C 1
ATOM 1447 O O . LEU A 1 179 ? -4.286 -1.282 13.940 1.00 91.25 179 LEU A O 1
ATOM 1451 N N . GLN A 1 180 ? -5.585 -2.980 14.612 1.00 93.12 180 GLN A N 1
ATOM 1452 C CA . GLN A 1 180 ? -6.797 -2.479 13.961 1.00 93.12 180 GLN A CA 1
ATOM 1453 C C . GLN A 1 180 ? -7.180 -1.072 14.443 1.00 93.12 180 GLN A C 1
ATOM 1455 O O . GLN A 1 180 ? -7.507 -0.214 13.628 1.00 93.12 180 GLN A O 1
ATOM 1460 N N . ALA A 1 181 ? -7.148 -0.835 15.757 1.00 93.31 181 ALA A N 1
ATOM 1461 C CA . ALA A 1 181 ? -7.551 0.443 16.339 1.00 93.31 181 ALA A CA 1
ATOM 1462 C C . ALA A 1 181 ? -6.575 1.564 15.960 1.00 93.31 181 ALA A C 1
ATOM 1464 O O . ALA A 1 181 ? -7.001 2.646 15.559 1.00 93.31 181 ALA A O 1
ATOM 1465 N N . GLU A 1 182 ? -5.272 1.290 16.030 1.00 93.25 182 GLU A N 1
ATOM 1466 C CA . GLU A 1 182 ? -4.248 2.289 15.742 1.00 93.25 182 GLU A CA 1
ATOM 1467 C C . GLU A 1 182 ? -4.159 2.608 14.246 1.00 93.25 182 GLU A C 1
ATOM 1469 O O . GLU A 1 182 ? -4.067 3.772 13.864 1.00 93.25 182 GLU A O 1
ATOM 1474 N N . MET A 1 183 ? -4.253 1.595 13.379 1.00 92.69 183 MET A N 1
ATOM 1475 C CA . MET A 1 183 ? -4.278 1.818 11.932 1.00 92.69 183 MET A CA 1
ATOM 1476 C C . MET A 1 183 ? -5.510 2.611 11.502 1.00 92.69 183 MET A C 1
ATOM 1478 O O . MET A 1 183 ? -5.392 3.499 10.658 1.00 92.69 183 MET A O 1
ATOM 1482 N N . GLN A 1 184 ? -6.675 2.344 12.102 1.00 92.69 184 GLN A N 1
ATOM 1483 C CA . GLN A 1 184 ? -7.878 3.129 11.832 1.00 92.69 184 GLN A CA 1
ATOM 1484 C C . GLN A 1 184 ? -7.713 4.584 12.295 1.00 92.69 184 GLN A C 1
ATOM 1486 O O . GLN A 1 184 ? -8.025 5.495 11.535 1.00 92.69 184 GLN A O 1
ATOM 1491 N N . ARG A 1 185 ? -7.136 4.816 13.482 1.00 94.06 185 ARG A N 1
ATOM 1492 C CA . ARG A 1 185 ? -6.819 6.167 13.970 1.00 94.06 185 ARG A CA 1
ATOM 1493 C C . ARG A 1 185 ? -5.908 6.923 12.996 1.00 94.06 185 ARG A C 1
ATOM 1495 O O . ARG A 1 185 ? -6.192 8.065 12.648 1.00 94.06 185 ARG A O 1
ATOM 1502 N N . LEU A 1 186 ? -4.837 6.281 12.520 1.00 91.62 186 LEU A N 1
ATOM 1503 C CA . LEU A 1 186 ? -3.901 6.882 11.562 1.00 91.62 186 LEU A CA 1
ATOM 1504 C C . LEU A 1 186 ? -4.554 7.173 10.203 1.00 91.62 186 LEU A C 1
ATOM 1506 O O . LEU A 1 186 ? -4.239 8.194 9.590 1.00 91.62 186 LEU A O 1
ATOM 1510 N N . LEU A 1 187 ? -5.463 6.308 9.740 1.00 90.06 187 LEU A N 1
ATOM 1511 C CA . LEU A 1 187 ? -6.263 6.567 8.541 1.00 90.06 187 LEU A CA 1
ATOM 1512 C C . LEU A 1 187 ? -7.155 7.800 8.710 1.00 90.06 187 LEU A C 1
ATOM 1514 O O . LEU A 1 187 ? -7.158 8.669 7.836 1.00 90.06 187 LEU A O 1
ATOM 1518 N N . ASP A 1 188 ? -7.889 7.876 9.820 1.00 89.38 188 ASP A N 1
ATOM 1519 C CA . ASP A 1 188 ? -8.862 8.940 10.089 1.00 89.38 188 ASP A CA 1
ATOM 1520 C C . ASP A 1 188 ? -8.178 10.305 10.253 1.00 89.38 188 ASP A C 1
ATOM 1522 O O . ASP A 1 188 ? -8.686 11.329 9.797 1.00 89.38 188 ASP A O 1
ATOM 1526 N N . GLU A 1 189 ? -6.983 10.319 10.845 1.00 90.00 189 GLU A N 1
ATOM 1527 C CA . GLU A 1 189 ? -6.147 11.514 10.980 1.00 90.00 189 GLU A CA 1
ATOM 1528 C C . GLU A 1 189 ? -5.412 11.895 9.690 1.00 90.00 189 GLU A C 1
ATOM 1530 O O . GLU A 1 189 ? -4.696 12.897 9.662 1.00 90.00 189 GLU A O 1
ATOM 1535 N N . THR A 1 190 ? -5.558 11.121 8.609 1.00 84.31 190 THR A N 1
ATOM 1536 C CA . THR A 1 190 ? -4.790 11.289 7.364 1.00 84.31 190 THR A CA 1
ATOM 1537 C C . THR A 1 190 ? -3.278 11.336 7.610 1.00 84.31 190 THR A C 1
ATOM 1539 O O . THR A 1 190 ? -2.545 12.096 6.976 1.00 84.31 190 THR A O 1
ATOM 1542 N N . SER A 1 191 ? -2.814 10.526 8.563 1.00 86.44 191 SER A N 1
ATOM 1543 C CA . SER A 1 191 ? -1.404 10.455 8.936 1.00 86.44 191 SER A CA 1
ATOM 1544 C C . SER A 1 191 ? -0.544 9.962 7.774 1.00 86.44 191 SER A C 1
ATOM 1546 O O . SER A 1 191 ? -0.993 9.190 6.919 1.00 86.44 191 SER A O 1
ATOM 1548 N N . SER A 1 192 ? 0.719 10.393 7.771 1.00 83.94 192 SER A N 1
ATOM 1549 C CA . SER A 1 192 ? 1.696 9.936 6.786 1.00 83.94 192 SER A CA 1
ATOM 1550 C C . SER A 1 192 ? 1.960 8.440 6.924 1.00 83.94 192 SER A C 1
ATOM 1552 O O . SER A 1 192 ? 1.899 7.870 8.021 1.00 83.94 192 SER A O 1
ATOM 1554 N N . ILE A 1 193 ? 2.350 7.810 5.817 1.00 85.25 193 ILE A N 1
ATOM 1555 C CA . ILE A 1 193 ? 2.780 6.414 5.844 1.00 85.25 193 ILE A CA 1
ATOM 1556 C C . ILE A 1 193 ? 3.966 6.163 6.787 1.00 85.25 193 ILE A C 1
ATOM 1558 O O . ILE A 1 193 ? 4.113 5.071 7.329 1.00 85.25 193 ILE A O 1
ATOM 1562 N N . GLU A 1 194 ? 4.812 7.166 7.027 1.00 83.06 194 GLU A N 1
ATOM 1563 C CA . GLU A 1 194 ? 5.947 7.039 7.944 1.00 83.06 194 GLU A CA 1
ATOM 1564 C C . GLU A 1 194 ? 5.484 6.770 9.379 1.00 83.06 194 GLU A C 1
ATOM 1566 O O . GLU A 1 194 ? 6.083 5.948 10.070 1.00 83.06 194 GLU A O 1
ATOM 1571 N N . ALA A 1 195 ? 4.389 7.401 9.817 1.00 86.19 195 ALA A N 1
ATOM 1572 C CA . ALA A 1 195 ? 3.805 7.141 11.131 1.00 86.19 195 ALA A CA 1
ATOM 1573 C C . ALA A 1 195 ? 3.309 5.691 11.249 1.00 86.19 195 ALA A C 1
ATOM 1575 O O . ALA A 1 195 ? 3.533 5.041 12.271 1.00 86.19 195 ALA A O 1
ATOM 1576 N N . VAL A 1 196 ? 2.706 5.166 10.176 1.00 86.88 196 VAL A N 1
ATOM 1577 C CA . VAL A 1 196 ? 2.247 3.772 10.080 1.00 86.88 196 VAL A CA 1
ATOM 1578 C C . VAL A 1 196 ? 3.424 2.803 10.181 1.00 86.88 196 VAL A C 1
ATOM 1580 O O . VAL A 1 196 ? 3.408 1.905 11.024 1.00 86.88 196 VAL A O 1
ATOM 1583 N N . ILE A 1 197 ? 4.474 3.012 9.378 1.00 84.56 197 ILE A N 1
ATOM 1584 C CA . ILE A 1 197 ? 5.687 2.178 9.397 1.00 84.56 197 ILE A CA 1
ATOM 1585 C C . ILE A 1 197 ? 6.326 2.198 10.789 1.00 84.56 197 ILE A C 1
ATOM 1587 O O . ILE A 1 197 ? 6.633 1.140 11.335 1.00 84.56 197 ILE A O 1
ATOM 1591 N N . ASN A 1 198 ? 6.473 3.381 11.390 1.00 85.75 198 ASN A N 1
ATOM 1592 C CA . ASN A 1 198 ? 7.077 3.530 12.713 1.00 85.75 198 ASN A CA 1
ATOM 1593 C C . ASN A 1 198 ? 6.271 2.813 13.802 1.00 85.75 198 ASN A C 1
ATOM 1595 O O . ASN A 1 198 ? 6.861 2.160 14.661 1.00 85.75 198 ASN A O 1
ATOM 1599 N N . PHE A 1 199 ? 4.937 2.897 13.778 1.00 88.25 199 PHE A N 1
ATOM 1600 C CA . PHE A 1 199 ? 4.099 2.152 14.720 1.00 88.25 199 PHE A CA 1
ATOM 1601 C C . PHE A 1 199 ? 4.311 0.641 14.585 1.00 88.25 199 PHE A C 1
ATOM 1603 O O . PHE A 1 199 ? 4.524 -0.046 15.587 1.00 88.25 199 PHE A O 1
ATOM 1610 N N . ILE A 1 200 ? 4.277 0.136 13.351 1.00 86.31 200 ILE A N 1
ATOM 1611 C CA . ILE A 1 200 ? 4.428 -1.288 13.061 1.00 86.31 200 ILE A CA 1
ATOM 1612 C C . ILE A 1 200 ? 5.796 -1.785 13.546 1.00 86.31 200 ILE A C 1
ATOM 1614 O O . ILE A 1 200 ? 5.879 -2.789 14.249 1.00 86.31 200 ILE A O 1
ATOM 1618 N N . TRP A 1 201 ? 6.860 -1.051 13.227 1.00 81.12 201 TRP A N 1
ATOM 1619 C CA . TRP A 1 201 ? 8.227 -1.352 13.651 1.00 81.12 201 TRP A CA 1
ATOM 1620 C C . TRP A 1 201 ? 8.402 -1.348 15.164 1.00 81.12 201 TRP A C 1
ATOM 1622 O O . TRP A 1 201 ? 8.941 -2.294 15.735 1.00 81.12 201 TRP A O 1
ATOM 1632 N N . ASN A 1 202 ? 7.928 -0.299 15.832 1.00 83.75 202 ASN A N 1
ATOM 1633 C CA . ASN A 1 202 ? 8.051 -0.182 17.282 1.00 83.75 202 ASN A CA 1
ATOM 1634 C C . ASN A 1 202 ? 7.252 -1.260 18.014 1.00 83.75 202 ASN A C 1
ATOM 1636 O O . ASN A 1 202 ? 7.642 -1.668 19.104 1.00 83.75 202 ASN A O 1
ATOM 1640 N N . SER A 1 203 ? 6.147 -1.715 17.425 1.00 84.25 203 SER A N 1
ATOM 1641 C CA . SER A 1 203 ? 5.335 -2.794 17.984 1.00 84.25 203 SER A CA 1
ATOM 1642 C C . SER A 1 203 ? 5.949 -4.173 17.737 1.00 84.25 203 SER A C 1
ATOM 1644 O O . SER A 1 203 ? 5.833 -5.036 18.594 1.00 84.25 203 SER A O 1
ATOM 1646 N N . ALA A 1 204 ? 6.635 -4.372 16.607 1.00 74.69 204 ALA A N 1
ATOM 1647 C CA . ALA A 1 204 ? 7.304 -5.631 16.269 1.00 74.69 204 ALA A CA 1
ATOM 1648 C C . ALA A 1 204 ? 8.669 -5.827 16.964 1.00 74.69 204 ALA A C 1
ATOM 1650 O O . ALA A 1 204 ? 9.193 -6.938 16.975 1.00 74.69 204 ALA A O 1
ATOM 1651 N N . ASN A 1 205 ? 9.260 -4.760 17.514 1.00 67.06 205 ASN A N 1
ATOM 1652 C CA . ASN A 1 205 ? 10.538 -4.783 18.242 1.00 67.06 205 ASN A CA 1
ATOM 1653 C C . ASN A 1 205 ? 10.408 -4.915 19.766 1.00 67.06 205 ASN A C 1
ATOM 1655 O O . ASN A 1 205 ? 11.424 -4.867 20.461 1.00 67.06 205 ASN A O 1
ATOM 1659 N N . ARG A 1 206 ? 9.186 -5.023 20.285 1.00 58.50 206 ARG A N 1
ATOM 1660 C CA . ARG A 1 206 ? 8.920 -5.281 21.705 1.00 58.50 206 ARG A CA 1
ATOM 1661 C C . ARG A 1 206 ? 8.827 -6.775 21.965 1.00 58.50 206 ARG A C 1
ATOM 1663 O O . ARG A 1 206 ? 9.295 -7.179 23.051 1.00 58.50 206 ARG A O 1
#

Foldseek 3Di:
DVVVVVVVVVVVVVVVVVVVVVVVVVVVVVVVVVPDPDDDPPPDDPDPVSVVVVCLALVNLVVVLPDPPDALQNNLLSLLSNLVRCLPPPPPPPDPDPVVVVVVVVVSVVSCQLWPDKDKDFAPCVVVCCVPPNDPPDDPQFGMKMKIWHDEPRDIKMWIWTDNPPAIDIDIPDDFPCLRVVVRVCSVVSHHSVVVSVSVRVRVHD

Organism: NCBI:txid4793

Secondary structure (DSSP, 8-state):
-HHHHHHHHHHHHHHHHHHHHHHHHHHHHHHHHTT---S--PPPP-SHHHHHHHHTSHHHHHHHTT-TT--HHHHHHHHHHHHHHHTTT------S-HHHHHHHHHHHHHHTTT-SEEEEEETTHHHHHHHHHS-TTS-TT--EEEEEEEEETTEEEEEEEEE-SS-EEEEESS--TTHHHHHHHHHHTT--HHHHHHHHHHHHT-

Radius of gyration: 24.97 Å; chains: 1; bounding box: 53×54×73 Å

pLDDT: mean 75.82, std 14.19, range [38.88, 94.06]